Protein 9KBB (pdb70)

Structure (mmCIF, N/CA/C/O backbone):
data_9KBB
#
_entry.id   9KBB
#
_cell.length_a   75.279
_cell.length_b   61.652
_cell.length_c   60.634
_cell.angle_alpha   90.00
_cell.angle_beta   92.21
_cell.angle_gamma   90.00
#
_symmetry.space_group_name_H-M   'C 1 2 1'
#
loop_
_entity.id
_entity.type
_entity.pdbx_description
1 polymer '3-hydroxyisobutyrate dehydrogenase'
2 non-polymer 'NADP NICOTINAMIDE-ADENINE-DINUCLEOTIDE PHOSPHATE'
3 water water
#
loop_
_atom_site.group_PDB
_atom_site.id
_atom_site.type_symbol
_atom_site.label_atom_id
_atom_site.label_alt_id
_atom_site.label_comp_id
_atom_site.label_asym_id
_atom_site.label_entity_id
_atom_site.label_seq_id
_atom_site.pdbx_PDB_ins_code
_atom_site.Cartn_x
_atom_site.Cartn_y
_atom_site.Cartn_z
_atom_site.occupancy
_atom_site.B_iso_or_equiv
_atom_site.auth_seq_id
_atom_site.auth_comp_id
_atom_site.auth_asym_id
_atom_site.auth_atom_id
_atom_site.pdbx_PDB_model_num
ATOM 1 N N . ARG A 1 1 ? 28.862 -8.993 24.435 1.00 33.23 7 ARG A N 1
ATOM 2 C CA . ARG A 1 1 ? 29.378 -7.643 24.638 1.00 34.46 7 ARG A CA 1
ATOM 3 C C . ARG A 1 1 ? 28.611 -6.891 25.721 1.00 33.29 7 ARG A C 1
ATOM 4 O O . ARG A 1 1 ? 27.382 -6.977 25.794 1.00 32.47 7 ARG A O 1
ATOM 12 N N . PRO A 1 2 ? 29.340 -6.184 26.586 1.00 33.12 8 PRO A N 1
ATOM 13 C CA . PRO A 1 2 ? 28.683 -5.232 27.487 1.00 25.85 8 PRO A CA 1
ATOM 14 C C . PRO A 1 2 ? 28.206 -4.021 26.702 1.00 21.93 8 PRO A C 1
ATOM 15 O O . PRO A 1 2 ? 28.896 -3.523 25.809 1.00 21.06 8 PRO A O 1
ATOM 19 N N . VAL A 1 3 ? 27.006 -3.557 27.031 1.00 19.79 9 VAL A N 1
ATOM 20 C CA . VAL A 1 3 ? 26.336 -2.545 26.228 1.00 17.45 9 VAL A CA 1
ATOM 21 C C . VAL A 1 3 ? 25.911 -1.398 27.132 1.00 19.56 9 VAL A C 1
ATOM 22 O O . VAL A 1 3 ? 25.704 -1.570 28.338 1.00 19.02 9 VAL A O 1
ATOM 26 N N . THR A 1 4 ? 25.809 -0.213 26.534 1.00 16.00 10 THR A N 1
ATOM 27 C CA . THR A 1 4 ? 25.438 1.018 27.211 1.00 17.55 10 THR A CA 1
ATOM 28 C C . THR A 1 4 ? 24.360 1.725 26.408 1.00 17.89 10 THR A C 1
ATOM 29 O O . THR A 1 4 ? 24.440 1.790 25.178 1.00 14.51 10 THR A O 1
ATOM 33 N N . VAL A 1 5 ? 23.353 2.252 27.099 1.00 14.87 11 VAL A N 1
ATOM 34 C CA . VAL A 1 5 ? 22.289 3.028 26.474 1.00 13.27 11 VAL A CA 1
ATOM 35 C C . VAL A 1 5 ? 22.306 4.424 27.078 1.00 20.23 11 VAL A C 1
ATOM 36 O O . VAL A 1 5 ? 22.248 4.577 28.306 1.00 15.21 11 VAL A O 1
ATOM 40 N N . LEU A 1 6 ? 22.392 5.437 26.219 1.00 16.65 12 LEU A N 1
ATOM 41 C CA . LEU A 1 6 ? 22.335 6.835 26.631 1.00 15.51 12 LEU A CA 1
ATOM 42 C C . LEU A 1 6 ? 20.976 7.394 26.217 1.00 19.95 12 LEU A C 1
ATOM 43 O O . LEU A 1 6 ? 20.714 7.589 25.025 1.00 15.86 12 LEU A O 1
ATOM 48 N N . GLY A 1 7 ? 20.114 7.642 27.199 1.00 18.24 13 GLY A N 1
ATOM 49 C CA . GLY A 1 7 ? 18.784 8.146 26.923 1.00 17.63 13 GLY A CA 1
ATOM 50 C C . GLY A 1 7 ? 17.704 7.166 27.321 1.00 22.59 13 GLY A C 1
ATOM 51 O O . GLY A 1 7 ? 17.627 6.062 26.771 1.00 18.90 13 GLY A O 1
ATOM 52 N N . LEU A 1 8 ? 16.857 7.556 28.274 1.00 17.16 14 LEU A N 1
ATOM 53 C CA . LEU A 1 8 ? 15.798 6.693 28.783 1.00 21.90 14 LEU A CA 1
ATOM 54 C C . LEU A 1 8 ? 14.429 7.343 28.642 1.00 25.97 14 LEU A C 1
ATOM 55 O O . LEU A 1 8 ? 13.602 7.304 29.554 1.00 24.76 14 LEU A O 1
ATOM 60 N N . GLY A 1 9 ? 14.173 7.944 27.486 1.00 23.51 15 GLY A N 1
ATOM 61 C CA . GLY A 1 9 ? 12.819 8.291 27.122 1.00 21.17 15 GLY A CA 1
ATOM 62 C C . GLY A 1 9 ? 12.035 7.046 26.767 1.00 19.91 15 GLY A C 1
ATOM 63 O O . GLY A 1 9 ? 12.454 5.935 27.105 1.00 22.52 15 GLY A O 1
ATOM 64 N N . ALA A 1 10 ? 10.901 7.208 26.083 1.00 18.36 16 ALA A N 1
ATOM 65 C CA . ALA A 1 10 ? 10.081 6.053 25.726 1.00 22.18 16 ALA A CA 1
ATOM 66 C C . ALA A 1 10 ? 10.879 5.039 24.913 1.00 19.38 16 ALA A C 1
ATOM 67 O O . ALA A 1 10 ? 10.900 3.844 25.236 1.00 18.58 16 ALA A O 1
ATOM 69 N N . MET A 1 11 ? 11.557 5.504 23.861 1.00 17.89 17 MET A N 1
ATOM 70 C CA . MET A 1 11 ? 12.292 4.594 22.986 1.00 17.15 17 MET A CA 1
ATOM 71 C C . MET A 1 11 ? 13.530 4.042 23.685 1.00 12.86 17 MET A C 1
ATOM 72 O O . MET A 1 11 ? 13.825 2.846 23.591 1.00 15.32 17 MET A O 1
ATOM 77 N N . GLY A 1 12 ? 14.267 4.903 24.387 1.00 14.94 18 GLY A N 1
ATOM 78 C CA . GLY A 1 12 ? 15.478 4.452 25.060 1.00 15.23 18 GLY A CA 1
ATOM 79 C C . GLY A 1 12 ? 15.213 3.374 26.090 1.00 19.25 18 GLY A C 1
ATOM 80 O O . GLY A 1 12 ? 15.987 2.420 26.223 1.00 15.50 18 GLY A O 1
ATOM 81 N N . ARG A 1 13 ? 14.119 3.518 26.848 1.00 19.47 19 ARG A N 1
ATOM 82 C CA . ARG A 1 13 ? 13.756 2.503 27.832 1.00 17.70 19 ARG A CA 1
ATOM 83 C C . ARG A 1 13 ? 13.401 1.181 27.160 1.00 15.76 19 ARG A C 1
ATOM 84 O O . ARG A 1 13 ? 13.777 0.106 27.645 1.00 13.69 19 ARG A O 1
ATOM 92 N N . ALA A 1 14 ? 12.659 1.238 26.051 1.00 14.65 20 ALA A N 1
ATOM 93 C CA . ALA A 1 14 ? 12.360 0.013 25.319 1.00 16.68 20 ALA A CA 1
ATOM 94 C C . ALA A 1 14 ? 13.640 -0.642 24.814 1.00 12.49 20 ALA A C 1
ATOM 95 O O . ALA A 1 14 ? 13.798 -1.864 24.900 1.00 11.39 20 ALA A O 1
ATOM 97 N N . LEU A 1 15 ? 14.572 0.163 24.300 1.00 15.38 21 LEU A N 1
ATOM 98 C CA . LEU A 1 15 ? 15.843 -0.369 23.817 1.00 13.29 21 LEU A CA 1
ATOM 99 C C . LEU A 1 15 ? 16.602 -1.061 24.943 1.00 15.60 21 LEU A C 1
ATOM 100 O O . LEU A 1 15 ? 17.035 -2.212 24.804 1.00 12.84 21 LEU A O 1
ATOM 105 N N . ALA A 1 16 ? 16.750 -0.378 26.082 1.00 18.34 22 ALA A N 1
ATOM 106 C CA . ALA A 1 16 ? 17.466 -0.969 27.206 1.00 14.16 22 ALA A CA 1
ATOM 107 C C . ALA A 1 16 ? 16.747 -2.214 27.719 1.00 16.58 22 ALA A C 1
ATOM 108 O O . ALA A 1 16 ? 17.385 -3.231 28.015 1.00 19.81 22 ALA A O 1
ATOM 110 N N . GLY A 1 17 ? 15.414 -2.158 27.796 1.00 16.06 23 GLY A N 1
ATOM 111 C CA . GLY A 1 17 ? 14.658 -3.311 28.266 1.00 16.58 23 GLY A CA 1
ATOM 112 C C . GLY A 1 17 ? 14.843 -4.525 27.389 1.00 21.59 23 GLY A C 1
ATOM 113 O O . GLY A 1 17 ? 14.903 -5.661 27.881 1.00 22.04 23 GLY A O 1
ATOM 114 N N . ALA A 1 18 ? 14.931 -4.323 26.068 1.00 15.44 24 ALA A N 1
ATOM 115 C CA . ALA A 1 18 ? 15.174 -5.438 25.165 1.00 17.03 24 ALA A CA 1
ATOM 116 C C . ALA A 1 18 ? 16.561 -6.033 25.389 1.00 18.71 24 ALA A C 1
ATOM 117 O O . ALA A 1 18 ? 16.737 -7.257 25.351 1.00 20.09 24 ALA A O 1
ATOM 119 N N . LEU A 1 19 ? 17.556 -5.177 25.631 1.00 15.51 25 LEU A N 1
ATOM 120 C CA . LEU A 1 19 ? 18.907 -5.660 25.901 1.00 17.62 25 LEU A CA 1
ATOM 121 C C . LEU A 1 19 ? 18.947 -6.462 27.194 1.00 25.67 25 LEU A C 1
ATOM 122 O O . LEU A 1 19 ? 19.546 -7.544 27.251 1.00 22.91 25 LEU A O 1
ATOM 127 N N . VAL A 1 20 ? 18.313 -5.937 28.244 1.00 22.21 26 VAL A N 1
ATOM 128 C CA . VAL A 1 20 ? 18.276 -6.635 29.526 1.00 25.79 26 VAL A CA 1
ATOM 129 C C . VAL A 1 20 ? 17.619 -8.001 29.367 1.00 27.39 26 VAL A C 1
ATOM 130 O O . VAL A 1 20 ? 18.173 -9.027 29.783 1.00 32.61 26 VAL A O 1
ATOM 134 N N . ALA A 1 21 ? 16.434 -8.034 28.749 1.00 25.29 27 ALA A N 1
ATOM 135 C CA . ALA A 1 21 ? 15.693 -9.281 28.611 1.00 32.14 27 ALA A CA 1
ATOM 136 C C . ALA A 1 21 ? 16.434 -10.305 27.759 1.00 35.18 27 ALA A C 1
ATOM 137 O O . ALA A 1 21 ? 16.182 -11.505 27.898 1.00 41.18 27 ALA A O 1
ATOM 139 N N . ALA A 1 22 ? 17.350 -9.869 26.894 1.00 29.46 28 ALA A N 1
ATOM 140 C CA . ALA A 1 22 ? 18.157 -10.800 26.119 1.00 29.55 28 ALA A CA 1
ATOM 141 C C . ALA A 1 22 ? 19.383 -11.294 26.875 1.00 30.10 28 ALA A C 1
ATOM 142 O O . ALA A 1 22 ? 20.072 -12.197 26.389 1.00 34.83 28 ALA A O 1
ATOM 144 N N . GLY A 1 23 ? 19.677 -10.730 28.045 1.00 31.73 29 GLY A N 1
ATOM 145 C CA . GLY A 1 23 ? 20.815 -11.150 28.833 1.00 31.21 29 GLY A CA 1
ATOM 146 C C . GLY A 1 23 ? 22.060 -10.307 28.670 1.00 32.68 29 GLY A C 1
ATOM 147 O O . GLY A 1 23 ? 23.077 -10.611 29.307 1.00 33.11 29 GLY A O 1
ATOM 148 N N . HIS A 1 24 ? 22.020 -9.267 27.846 1.00 25.53 30 HIS A N 1
ATOM 149 C CA . HIS A 1 24 ? 23.193 -8.418 27.675 1.00 28.18 30 HIS A CA 1
ATOM 150 C C . HIS A 1 24 ? 23.485 -7.663 28.968 1.00 27.26 30 HIS A C 1
ATOM 151 O O . HIS A 1 24 ? 22.568 -7.073 29.553 1.00 27.58 30 HIS A O 1
ATOM 158 N N . PRO A 1 25 ? 24.738 -7.667 29.452 1.00 27.69 31 PRO A N 1
ATOM 159 C CA . PRO A 1 25 ? 25.097 -6.764 30.553 1.00 21.45 31 PRO A CA 1
ATOM 160 C C . PRO A 1 25 ? 24.913 -5.325 30.111 1.00 25.83 31 PRO A C 1
ATOM 161 O O . PRO A 1 25 ? 25.658 -4.824 29.266 1.00 23.04 31 PRO A O 1
ATOM 165 N N . THR A 1 26 ? 23.905 -4.659 30.664 1.00 23.35 32 THR A N 1
ATOM 166 C CA . THR A 1 26 ? 23.474 -3.352 30.191 1.00 24.87 32 THR A CA 1
ATOM 167 C C . THR A 1 26 ? 23.679 -2.295 31.265 1.00 23.71 32 THR A C 1
ATOM 168 O O . THR A 1 26 ? 23.232 -2.465 32.404 1.00 23.33 32 THR A O 1
ATOM 172 N N . THR A 1 27 ? 24.338 -1.201 30.889 1.00 20.50 33 THR A N 1
ATOM 173 C CA . THR A 1 27 ? 24.489 -0.025 31.733 1.00 22.09 33 THR A CA 1
ATOM 174 C C . THR A 1 27 ? 23.750 1.135 31.078 1.00 26.05 33 THR A C 1
ATOM 175 O O . THR A 1 27 ? 23.899 1.367 29.874 1.00 17.77 33 THR A O 1
ATOM 179 N N . VAL A 1 28 ? 22.965 1.869 31.861 1.00 21.36 34 VAL A N 1
ATOM 180 C CA . VAL A 1 28 ? 22.118 2.918 31.310 1.00 18.69 34 VAL A CA 1
ATOM 181 C C . VAL A 1 28 ? 22.414 4.245 31.993 1.00 20.46 34 VAL A C 1
ATOM 182 O O . VAL A 1 28 ? 22.878 4.295 33.138 1.00 21.78 34 VAL A O 1
ATOM 186 N N . TRP A 1 29 ? 22.120 5.330 31.278 1.00 18.05 35 TRP A N 1
ATOM 187 C CA . TRP A 1 29 ? 22.227 6.669 31.828 1.00 18.54 35 TRP A CA 1
ATOM 188 C C . TRP A 1 29 ? 21.116 7.535 31.257 1.00 22.70 35 TRP A C 1
ATOM 189 O O . TRP A 1 29 ? 20.658 7.332 30.128 1.00 20.36 35 TRP A O 1
ATOM 200 N N . ASN A 1 30 ? 20.696 8.510 32.055 1.00 25.30 36 ASN A N 1
ATOM 201 C CA . ASN A 1 30 ? 19.698 9.474 31.637 1.00 22.34 36 ASN A CA 1
ATOM 202 C C . ASN A 1 30 ? 19.925 10.753 32.427 1.00 30.32 36 ASN A C 1
ATOM 203 O O . ASN A 1 30 ? 20.385 10.715 33.573 1.00 27.72 36 ASN A O 1
ATOM 208 N N . ARG A 1 31 ? 19.624 11.887 31.790 1.00 26.93 37 ARG A N 1
ATOM 209 C CA . ARG A 1 31 ? 19.783 13.182 32.445 1.00 33.09 37 ARG A CA 1
ATOM 210 C C . ARG A 1 31 ? 18.934 13.268 33.709 1.00 33.57 37 ARG A C 1
ATOM 211 O O . ARG A 1 31 ? 19.449 13.518 34.806 1.00 33.50 37 ARG A O 1
ATOM 219 N N . THR A 1 32 ? 17.636 13.052 33.573 1.00 25.98 38 THR A N 1
ATOM 220 C CA . THR A 1 32 ? 16.725 13.154 34.707 1.00 29.74 38 THR A CA 1
ATOM 221 C C . THR A 1 32 ? 16.679 11.837 35.471 1.00 33.49 38 THR A C 1
ATOM 222 O O . THR A 1 32 ? 16.488 10.780 34.859 1.00 28.68 38 THR A O 1
ATOM 226 N N . PRO A 1 33 ? 16.829 11.853 36.794 1.00 28.54 39 PRO A N 1
ATOM 227 C CA . PRO A 1 33 ? 16.813 10.597 37.549 1.00 31.48 39 PRO A CA 1
ATOM 228 C C . PRO A 1 33 ? 15.405 10.036 37.684 1.00 29.66 39 PRO A C 1
ATOM 229 O O . PRO A 1 33 ? 14.403 10.742 37.535 1.00 29.15 39 PRO A O 1
ATOM 233 N N . GLY A 1 34 ? 15.351 8.738 37.977 1.00 26.93 40 GLY A N 1
ATOM 234 C CA . GLY A 1 34 ? 14.102 8.047 38.208 1.00 29.01 40 GLY A CA 1
ATOM 235 C C . GLY A 1 34 ? 13.504 7.345 37.007 1.00 31.76 40 GLY A C 1
ATOM 236 O O . GLY A 1 34 ? 12.333 6.950 37.064 1.00 33.11 40 GLY A O 1
ATOM 237 N N . ARG A 1 35 ? 14.265 7.167 35.933 1.00 30.31 41 ARG A N 1
ATOM 238 C CA . ARG A 1 35 ? 13.782 6.550 34.707 1.00 31.61 41 ARG A CA 1
ATOM 239 C C . ARG A 1 35 ? 14.266 5.118 34.547 1.00 32.15 41 ARG A C 1
ATOM 240 O O . ARG A 1 35 ? 13.874 4.445 33.590 1.00 32.02 41 ARG A O 1
ATOM 248 N N . ALA A 1 36 ? 15.077 4.625 35.484 1.00 23.48 42 ALA A N 1
ATOM 249 C CA . ALA A 1 36 ? 15.681 3.306 35.374 1.00 27.26 42 ALA A CA 1
ATOM 250 C C . ALA A 1 36 ? 15.232 2.360 36.482 1.00 30.07 42 ALA A C 1
ATOM 251 O O . ALA A 1 36 ? 15.888 1.341 36.722 1.00 30.31 42 ALA A O 1
ATOM 253 N N . ALA A 1 37 ? 14.118 2.670 37.153 1.00 26.63 43 ALA A N 1
ATOM 254 C CA . ALA A 1 37 ? 13.661 1.844 38.269 1.00 30.12 43 ALA A CA 1
ATOM 255 C C . ALA A 1 37 ? 13.410 0.404 37.829 1.00 24.50 43 ALA A C 1
ATOM 256 O O . ALA A 1 37 ? 13.973 -0.540 38.397 1.00 27.37 43 ALA A O 1
ATOM 258 N N . ALA A 1 38 ? 12.565 0.216 36.812 1.00 30.26 44 ALA A N 1
ATOM 259 C CA . ALA A 1 38 ? 12.277 -1.136 36.344 1.00 26.20 44 ALA A CA 1
ATOM 260 C C . ALA A 1 38 ? 13.493 -1.754 35.667 1.00 24.13 44 ALA A C 1
ATOM 261 O O . ALA A 1 38 ? 13.737 -2.961 35.792 1.00 25.52 44 ALA A O 1
ATOM 263 N N . LEU A 1 39 ? 14.270 -0.940 34.949 1.00 26.49 45 LEU A N 1
ATOM 264 C CA . LEU A 1 39 ? 15.457 -1.448 34.272 1.00 25.54 45 LEU A CA 1
ATOM 265 C C . LEU A 1 39 ? 16.458 -1.999 35.280 1.00 28.67 45 LEU A C 1
ATOM 266 O O . LEU A 1 39 ? 16.940 -3.129 35.141 1.00 27.76 45 LEU A O 1
ATOM 271 N N . THR A 1 40 ? 16.771 -1.213 36.313 1.00 27.57 46 THR A N 1
ATOM 272 C CA . THR A 1 40 ? 17.664 -1.693 37.364 1.00 29.11 46 THR A CA 1
ATOM 273 C C . THR A 1 40 ? 17.081 -2.910 38.067 1.00 29.13 46 THR A C 1
ATOM 274 O O . THR A 1 40 ? 17.815 -3.843 38.421 1.00 32.80 46 THR A O 1
ATOM 278 N N . ALA A 1 41 ? 15.764 -2.914 38.288 1.00 29.64 47 ALA A N 1
ATOM 279 C CA . ALA A 1 41 ? 15.138 -4.055 38.941 1.00 29.29 47 ALA A CA 1
ATOM 280 C C . ALA A 1 41 ? 15.306 -5.326 38.117 1.00 32.52 47 ALA A C 1
ATOM 281 O O . ALA A 1 41 ? 15.417 -6.421 38.681 1.00 32.14 47 ALA A O 1
ATOM 283 N N . ALA A 1 42 ? 15.366 -5.200 36.791 1.00 32.54 48 ALA A N 1
ATOM 284 C CA . ALA A 1 42 ? 15.464 -6.347 35.897 1.00 29.89 48 ALA A CA 1
ATOM 285 C C . ALA A 1 42 ? 16.900 -6.766 35.612 1.00 29.92 48 ALA A C 1
ATOM 286 O O . ALA A 1 42 ? 17.110 -7.718 34.849 1.00 32.05 48 ALA A O 1
ATOM 288 N N . GLY A 1 43 ? 17.888 -6.090 36.192 1.00 28.51 49 GLY A N 1
ATOM 289 C CA . GLY A 1 43 ? 19.281 -6.459 35.996 1.00 31.66 49 GLY A CA 1
ATOM 290 C C . GLY A 1 43 ? 20.163 -5.375 35.412 1.00 32.79 49 GLY A C 1
ATOM 291 O O . GLY A 1 43 ? 21.374 -5.603 35.270 1.00 37.51 49 GLY A O 1
ATOM 292 N N . ALA A 1 44 ? 19.632 -4.206 35.063 1.00 32.12 50 ALA A N 1
ATOM 293 C CA . ALA A 1 44 ? 20.465 -3.156 34.502 1.00 27.40 50 ALA A CA 1
ATOM 294 C C . ALA A 1 44 ? 21.198 -2.400 35.603 1.00 28.31 50 ALA A C 1
ATOM 295 O O . ALA A 1 44 ? 20.866 -2.492 36.788 1.00 29.53 50 ALA A O 1
ATOM 297 N N . THR A 1 45 ? 22.212 -1.644 35.188 1.00 24.02 51 THR A N 1
ATOM 298 C CA . THR A 1 45 ? 23.003 -0.805 36.075 1.00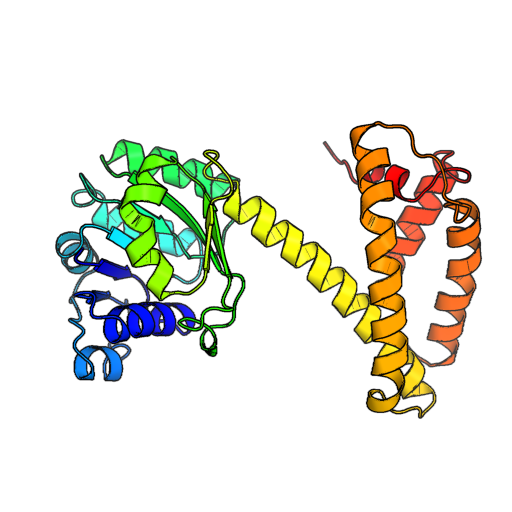 26.05 51 THR A CA 1
ATOM 299 C C . THR A 1 45 ? 22.895 0.634 35.599 1.00 23.43 51 THR A C 1
ATOM 300 O O . THR A 1 45 ? 23.187 0.926 34.437 1.00 23.53 51 THR A O 1
ATOM 304 N N . GLU A 1 46 ? 22.491 1.534 36.489 1.00 21.19 52 GLU A N 1
ATOM 305 C CA . GLU A 1 46 ? 22.323 2.939 36.135 1.00 26.27 52 GLU A CA 1
ATOM 306 C C . GLU A 1 46 ? 23.563 3.717 36.564 1.00 29.26 52 GLU A C 1
ATOM 307 O O . GLU A 1 46 ? 23.841 3.846 37.763 1.00 28.74 52 GLU A O 1
ATOM 313 N N . ALA A 1 47 ? 24.301 4.238 35.584 1.00 27.53 53 ALA A N 1
ATOM 314 C CA . ALA A 1 47 ? 25.445 5.089 35.867 1.00 26.98 53 ALA A CA 1
ATOM 315 C C . ALA A 1 47 ? 24.980 6.497 36.220 1.00 27.46 53 ALA A C 1
ATOM 316 O O . ALA A 1 47 ? 23.925 6.958 35.773 1.00 25.63 53 ALA A O 1
ATOM 318 N N . GLY A 1 48 ? 25.784 7.181 37.037 1.00 28.93 54 GLY A N 1
ATOM 319 C CA . GLY A 1 48 ? 25.475 8.553 37.394 1.00 24.02 54 GLY A CA 1
ATOM 320 C C . GLY A 1 48 ? 25.850 9.572 36.344 1.00 26.81 54 GLY A C 1
ATOM 321 O O . GLY A 1 48 ? 25.326 10.691 36.370 1.00 34.71 54 GLY A O 1
ATOM 322 N N . THR A 1 49 ? 26.750 9.219 35.426 1.00 27.28 55 THR A N 1
ATOM 323 C CA . THR A 1 49 ? 27.205 10.141 34.396 1.00 30.45 55 THR A CA 1
ATOM 324 C C . THR A 1 49 ? 27.235 9.429 33.051 1.00 26.62 55 THR A C 1
ATOM 325 O O . THR A 1 49 ? 27.369 8.204 32.983 1.00 22.73 55 THR A O 1
ATOM 329 N N . ALA A 1 50 ? 27.105 10.214 31.979 1.00 22.33 56 ALA A N 1
ATOM 330 C CA . ALA A 1 50 ? 27.228 9.646 30.640 1.00 23.25 56 ALA A CA 1
ATOM 331 C C . ALA A 1 50 ? 28.605 9.022 30.435 1.00 24.31 56 ALA A C 1
ATOM 332 O O . ALA A 1 50 ? 28.719 7.928 29.866 1.00 20.74 56 ALA A O 1
ATOM 334 N N . ALA A 1 51 ? 29.661 9.689 30.915 1.00 23.75 57 ALA A N 1
ATOM 335 C CA . ALA A 1 51 ? 31.016 9.176 30.722 1.00 24.19 57 ALA A CA 1
ATOM 336 C C . ALA A 1 51 ? 31.199 7.840 31.432 1.00 26.46 57 ALA A C 1
ATOM 337 O O . ALA A 1 51 ? 31.795 6.905 30.881 1.00 22.17 57 ALA A O 1
ATOM 339 N N . GLU A 1 52 ? 30.695 7.740 32.664 1.00 25.14 58 GLU A N 1
ATOM 340 C CA . GLU A 1 52 ? 30.674 6.468 33.382 1.00 30.25 58 GLU A CA 1
ATOM 341 C C . GLU A 1 52 ? 30.009 5.384 32.540 1.00 23.74 58 GLU A C 1
ATOM 342 O O . GLU A 1 52 ? 30.582 4.309 32.319 1.00 22.61 58 GLU A O 1
ATOM 348 N N . ALA A 1 53 ? 28.789 5.658 32.067 1.00 25.52 59 ALA A N 1
ATOM 349 C CA . ALA A 1 53 ? 28.056 4.702 31.242 1.00 27.29 59 ALA A CA 1
ATOM 350 C C . ALA A 1 53 ? 28.863 4.302 30.017 1.00 21.09 59 ALA A C 1
ATOM 351 O O . ALA A 1 53 ? 28.966 3.115 29.687 1.00 22.50 59 ALA A O 1
ATOM 353 N N . VAL A 1 54 ? 29.446 5.287 29.331 1.00 19.00 60 VAL A N 1
ATOM 354 C CA . VAL A 1 54 ? 30.218 4.995 28.126 1.00 17.90 60 VAL A CA 1
ATOM 355 C C . VAL A 1 54 ? 31.410 4.108 28.460 1.00 24.18 60 VAL A C 1
ATOM 356 O O . VAL A 1 54 ? 31.731 3.172 27.714 1.00 19.01 60 VAL A O 1
ATOM 360 N N . ALA A 1 55 ? 32.072 4.372 29.592 1.00 18.94 61 ALA A N 1
ATOM 361 C CA . ALA A 1 55 ? 33.233 3.578 29.978 1.00 21.74 61 ALA A CA 1
ATOM 362 C C . ALA A 1 55 ? 32.871 2.128 30.282 1.00 21.92 61 ALA A C 1
ATOM 363 O O . ALA A 1 55 ? 33.755 1.264 30.257 1.00 16.99 61 ALA A O 1
ATOM 365 N N . ALA A 1 56 ? 31.600 1.837 30.561 1.00 15.74 62 ALA A N 1
ATOM 366 C CA . ALA A 1 56 ? 31.170 0.488 30.905 1.00 21.05 62 ALA A CA 1
ATOM 367 C C . ALA A 1 56 ? 30.630 -0.288 29.709 1.00 28.89 62 ALA A C 1
ATOM 368 O O . ALA A 1 56 ? 30.038 -1.357 29.895 1.00 22.50 62 ALA A O 1
ATOM 370 N N . GLY A 1 57 ? 30.821 0.216 28.491 1.00 24.91 63 GLY A N 1
ATOM 371 C CA . GLY A 1 57 ? 30.298 -0.465 27.322 1.00 24.01 63 GLY A CA 1
ATOM 372 C C . GLY A 1 57 ? 31.223 -0.452 26.125 1.00 25.73 63 GLY A C 1
ATOM 373 O O . GLY A 1 57 ? 31.842 0.571 25.813 1.00 29.66 63 GLY A O 1
ATOM 374 N N . ASP A 1 58 ? 31.324 -1.596 25.450 1.00 24.72 64 ASP A N 1
ATOM 375 C CA . ASP A 1 58 ? 32.061 -1.662 24.199 1.00 20.66 64 ASP A CA 1
ATOM 376 C C . ASP A 1 58 ? 31.210 -1.166 23.039 1.00 15.05 64 ASP A C 1
ATOM 377 O O . ASP A 1 58 ? 31.743 -0.752 22.003 1.00 17.54 64 ASP A O 1
ATOM 382 N N . LEU A 1 59 ? 29.891 -1.201 23.204 1.00 14.89 65 LEU A N 1
ATOM 383 C CA . LEU A 1 59 ? 28.934 -0.740 22.210 1.00 16.36 65 LEU A CA 1
ATOM 384 C C . LEU A 1 59 ? 28.013 0.264 22.891 1.00 15.25 65 LEU A C 1
ATOM 385 O O . LEU A 1 59 ? 27.354 -0.074 23.881 1.00 13.06 65 LEU A O 1
ATOM 390 N N . VAL A 1 60 ? 27.975 1.492 22.372 1.00 12.75 66 VAL A N 1
ATOM 391 C CA . VAL A 1 60 ? 27.247 2.586 23.005 1.00 12.41 66 VAL A CA 1
ATOM 392 C C . VAL A 1 60 ? 26.048 2.940 22.138 1.00 12.28 66 VAL A C 1
ATOM 393 O O . VAL A 1 60 ? 26.196 3.518 21.055 1.00 13.94 66 VAL A O 1
ATOM 397 N N . VAL A 1 61 ? 24.860 2.618 22.628 1.00 11.25 67 VAL A N 1
ATOM 398 C CA . VAL A 1 61 ? 23.618 2.917 21.929 1.00 15.39 67 VAL A CA 1
ATOM 399 C C . VAL A 1 61 ? 23.073 4.239 22.452 1.00 17.15 67 VAL A C 1
ATOM 400 O O . VAL A 1 61 ? 22.925 4.426 23.667 1.00 17.94 67 VAL A O 1
ATOM 404 N N . VAL A 1 62 ? 22.778 5.157 21.537 1.00 12.26 68 VAL A N 1
ATOM 405 C CA . VAL A 1 62 ? 22.310 6.491 21.885 1.00 14.76 68 VAL A CA 1
ATOM 406 C C . VAL A 1 62 ? 20.898 6.660 21.349 1.00 14.07 68 VAL A C 1
ATOM 407 O O . VAL A 1 62 ? 20.628 6.341 20.186 1.00 15.09 68 VAL A O 1
ATOM 411 N N . CYS A 1 63 ? 19.997 7.158 22.201 1.00 12.06 69 CYS A N 1
ATOM 412 C CA . CYS A 1 63 ? 18.619 7.433 21.798 1.00 15.69 69 CYS A CA 1
ATOM 413 C C . CYS A 1 63 ? 18.133 8.632 22.608 1.00 19.43 69 CYS A C 1
ATOM 414 O O . CYS A 1 63 ? 17.442 8.486 23.617 1.00 16.34 69 CYS A O 1
ATOM 417 N N . LEU A 1 64 ? 18.508 9.824 22.159 1.00 16.96 70 LEU A N 1
ATOM 418 C CA . LEU A 1 64 ? 18.110 11.051 22.822 1.00 20.87 70 LEU A CA 1
ATOM 419 C C . LEU A 1 64 ? 17.028 11.757 22.006 1.00 22.82 70 LEU A C 1
ATOM 420 O O . LEU A 1 64 ? 16.482 11.206 21.044 1.00 22.72 70 LEU A O 1
ATOM 425 N N . LEU A 1 65 ? 16.709 12.994 22.397 1.00 28.10 71 LEU A N 1
ATOM 426 C CA . LEU A 1 65 ? 15.577 13.693 21.800 1.00 27.14 71 LEU A CA 1
ATOM 427 C C . LEU A 1 65 ? 15.851 14.063 20.349 1.00 22.03 71 LEU A C 1
ATOM 428 O O . LEU A 1 65 ? 14.986 13.881 19.483 1.00 27.49 71 LEU A O 1
ATOM 433 N N . ASP A 1 66 ? 17.050 14.552 20.057 1.00 22.38 72 ASP A N 1
ATOM 434 C CA . ASP A 1 66 ? 17.368 15.023 18.717 1.00 26.52 72 ASP A CA 1
ATOM 435 C C . ASP A 1 66 ? 18.879 15.053 18.550 1.00 25.24 72 ASP A C 1
ATOM 436 O O . ASP A 1 66 ? 19.636 14.778 19.486 1.00 23.69 72 ASP A O 1
ATOM 441 N N . ASP A 1 67 ? 19.312 15.399 17.335 1.00 24.92 73 ASP A N 1
ATOM 442 C CA . ASP A 1 67 ? 20.735 15.367 17.020 1.00 21.03 73 ASP A CA 1
ATOM 443 C C . ASP A 1 67 ? 21.516 16.425 17.792 1.00 30.32 73 ASP A C 1
ATOM 444 O O . ASP A 1 67 ? 22.706 16.234 18.067 1.00 23.48 73 ASP A O 1
ATOM 449 N N . GLU A 1 68 ? 20.876 17.541 18.147 1.00 27.60 74 GLU A N 1
ATOM 450 C CA . GLU A 1 68 ? 21.572 18.587 18.893 1.00 25.85 74 GLU A CA 1
ATOM 451 C C . GLU A 1 68 ? 21.875 18.143 20.320 1.00 24.05 74 GLU A C 1
ATOM 452 O O . GLU A 1 68 ? 22.964 18.405 20.843 1.00 24.60 74 GLU A O 1
ATOM 458 N N . VAL A 1 69 ? 20.909 17.492 20.973 1.00 21.86 75 VAL A N 1
ATOM 459 C CA . VAL A 1 69 ? 21.167 16.908 22.288 1.00 26.30 75 VAL A CA 1
ATOM 460 C C . VAL A 1 69 ? 22.228 15.825 22.174 1.00 26.21 75 VAL A C 1
ATOM 461 O O . VAL A 1 69 ? 23.144 15.738 23.002 1.00 23.73 75 VAL A O 1
ATOM 465 N N . THR A 1 70 ? 22.120 14.987 21.139 1.00 26.59 76 THR A N 1
ATOM 466 C CA . THR A 1 70 ? 23.077 13.906 20.933 1.00 22.41 76 THR A CA 1
ATOM 467 C C . THR A 1 70 ? 24.501 14.434 20.862 1.00 24.39 76 THR A C 1
ATOM 468 O O . THR A 1 70 ? 25.402 13.918 21.531 1.00 21.26 76 THR A O 1
ATOM 472 N N . ARG A 1 71 ? 24.720 15.468 20.045 1.00 20.43 77 ARG A N 1
ATOM 473 C CA . ARG A 1 71 ? 26.068 15.998 19.870 1.00 21.42 77 ARG A CA 1
ATOM 474 C C . ARG A 1 71 ? 26.592 16.641 21.148 1.00 25.62 77 ARG A C 1
ATOM 475 O O . ARG A 1 71 ? 27.808 16.674 21.370 1.00 26.88 77 ARG A O 1
ATOM 483 N N . GLN A 1 72 ? 25.700 17.171 21.987 1.00 25.83 78 GLN A N 1
ATOM 484 C CA . GLN A 1 72 ? 26.134 17.775 23.244 1.00 28.52 78 GLN A CA 1
ATOM 485 C C . GLN A 1 72 ? 26.603 16.708 24.226 1.00 26.46 78 GLN A C 1
ATOM 486 O O . GLN A 1 72 ? 27.701 16.803 24.788 1.00 30.98 78 GLN A O 1
ATOM 492 N N . VAL A 1 73 ? 25.772 15.685 24.447 1.00 28.49 79 VAL A N 1
ATOM 493 C CA . VAL A 1 73 ? 26.128 14.604 25.366 1.00 25.04 79 VAL A CA 1
ATOM 494 C C . VAL A 1 73 ? 27.423 13.937 24.924 1.00 20.47 79 VAL A C 1
ATOM 495 O O . VAL A 1 73 ? 28.309 13.662 25.742 1.00 24.83 79 VAL A O 1
ATOM 499 N N . LEU A 1 74 ? 27.552 13.671 23.622 1.00 22.85 80 LEU A N 1
ATOM 500 C CA . LEU A 1 74 ? 28.735 12.972 23.127 1.00 24.77 80 LEU A CA 1
ATOM 501 C C . LEU A 1 74 ? 29.999 13.807 23.294 1.00 25.16 80 LEU A C 1
ATOM 502 O O . LEU A 1 74 ? 31.066 13.270 23.623 1.00 23.02 80 LEU A O 1
ATOM 507 N N . ALA A 1 75 ? 29.908 15.117 23.040 1.00 19.96 81 ALA A N 1
ATOM 508 C CA . ALA A 1 75 ? 31.073 15.982 23.202 1.00 21.94 81 ALA A CA 1
ATOM 509 C C . ALA A 1 75 ? 31.643 15.869 24.607 1.00 22.25 81 ALA A C 1
ATOM 510 O O . ALA A 1 75 ? 32.863 15.886 24.801 1.00 22.19 81 ALA A O 1
ATOM 512 N N . LEU A 1 76 ? 30.767 15.734 25.599 1.00 22.09 82 LEU A N 1
ATOM 513 C CA . LEU A 1 76 ? 31.219 15.566 26.972 1.00 28.63 82 LEU A CA 1
ATOM 514 C C . LEU A 1 76 ? 31.949 14.239 27.176 1.00 31.24 82 LEU A C 1
ATOM 515 O O . LEU A 1 76 ? 32.859 14.160 28.011 1.00 28.80 82 LEU A O 1
ATOM 520 N N . VAL A 1 77 ? 31.584 13.197 26.421 1.00 27.14 83 VAL A N 1
ATOM 521 C CA . VAL A 1 77 ? 32.172 11.870 26.593 1.00 26.79 83 VAL A CA 1
ATOM 522 C C . VAL A 1 77 ? 33.258 11.567 25.573 1.00 21.62 83 VAL A C 1
ATOM 523 O O . VAL A 1 77 ? 33.761 10.435 25.539 1.00 22.12 83 VAL A O 1
ATOM 527 N N . ALA A 1 78 ? 33.632 12.536 24.737 1.00 20.75 84 ALA A N 1
ATOM 528 C CA . ALA A 1 78 ? 34.634 12.301 23.698 1.00 23.69 84 ALA A CA 1
ATOM 529 C C . ALA A 1 78 ? 35.923 11.666 24.209 1.00 25.93 84 ALA A C 1
ATOM 530 O O . ALA A 1 78 ? 36.431 10.750 23.544 1.00 20.86 84 ALA A O 1
ATOM 532 N N . PRO A 1 79 ? 36.504 12.075 25.350 1.00 27.09 85 PRO A N 1
ATOM 533 C CA . PRO A 1 79 ? 37.781 11.458 25.758 1.00 27.06 85 PRO A CA 1
ATOM 534 C C . PRO A 1 79 ? 37.709 9.964 26.022 1.00 23.31 85 PRO A C 1
ATOM 535 O O . PRO A 1 79 ? 38.759 9.313 26.093 1.00 29.28 85 PRO A O 1
ATOM 539 N N . VAL A 1 80 ? 36.514 9.390 26.160 1.00 21.22 86 VAL A N 1
ATOM 540 C CA . VAL A 1 80 ? 36.392 7.994 26.560 1.00 23.84 86 VAL A CA 1
ATOM 541 C C . VAL A 1 80 ? 35.808 7.128 25.452 1.00 21.91 86 VAL A C 1
ATOM 542 O O . VAL A 1 80 ? 35.565 5.938 25.668 1.00 20.13 86 VAL A O 1
ATOM 546 N N . LEU A 1 81 ? 35.583 7.694 24.271 1.00 22.80 87 LEU A N 1
ATOM 547 C CA . LEU A 1 81 ? 34.957 6.970 23.175 1.00 20.91 87 LEU A CA 1
ATOM 548 C C . LEU A 1 81 ? 35.924 6.050 22.443 1.00 19.28 87 LEU A C 1
ATOM 549 O O . LEU A 1 81 ? 35.476 5.218 21.647 1.00 19.44 87 LEU A O 1
ATOM 554 N N . ALA A 1 82 ? 37.224 6.157 22.711 1.00 19.36 88 ALA A N 1
ATOM 555 C CA . ALA A 1 82 ? 38.209 5.417 21.933 1.00 20.72 88 ALA A CA 1
ATOM 556 C C . ALA A 1 82 ? 37.998 3.916 22.072 1.00 20.93 88 ALA A C 1
ATOM 557 O O . ALA A 1 82 ? 37.786 3.403 23.173 1.00 18.06 88 ALA A O 1
ATOM 559 N N . GLY A 1 83 ? 38.028 3.218 20.936 1.00 19.96 89 GLY A N 1
ATOM 560 C CA . GLY A 1 83 ? 37.897 1.778 20.908 1.00 21.11 89 GLY A CA 1
ATOM 561 C C . GLY A 1 83 ? 36.480 1.246 20.941 1.00 20.06 89 GLY A C 1
ATOM 562 O O . GLY A 1 83 ? 36.286 0.043 20.732 1.00 17.50 89 GLY A O 1
ATOM 563 N N . ARG A 1 84 ? 35.485 2.087 21.193 1.00 15.55 90 ARG A N 1
ATOM 564 C CA . ARG A 1 84 ? 34.097 1.656 21.267 1.00 16.97 90 ARG A CA 1
ATOM 565 C C . ARG A 1 84 ? 33.399 1.863 19.927 1.00 14.30 90 ARG A C 1
ATOM 566 O O . ARG A 1 84 ? 33.890 2.560 19.037 1.00 15.30 90 ARG A O 1
ATOM 574 N N . THR A 1 85 ? 32.230 1.244 19.799 1.00 14.18 91 THR A N 1
ATOM 575 C CA . THR A 1 85 ? 31.369 1.411 18.638 1.00 14.92 91 THR A CA 1
ATOM 576 C C . THR A 1 85 ? 30.158 2.246 19.031 1.00 10.63 91 THR A C 1
ATOM 577 O O . THR A 1 85 ? 29.425 1.889 19.959 1.00 12.79 91 THR A O 1
ATOM 581 N N . LEU A 1 86 ? 29.929 3.328 18.297 1.00 10.66 92 LEU A N 1
ATOM 582 C CA . LEU A 1 86 ? 28.819 4.232 18.565 1.00 15.65 92 LEU A CA 1
ATOM 583 C C . LEU A 1 86 ? 27.662 3.912 17.622 1.00 10.15 92 LEU A C 1
ATOM 584 O O . LEU A 1 86 ? 27.834 3.915 16.401 1.00 13.04 92 LEU A O 1
ATOM 589 N N . VAL A 1 87 ? 26.495 3.618 18.187 1.00 9.92 93 VAL A N 1
ATOM 590 C CA . VAL A 1 87 ? 25.297 3.296 17.414 1.00 8.54 93 VAL A CA 1
ATOM 591 C C . VAL A 1 87 ? 24.235 4.323 17.782 1.00 8.32 93 VAL A C 1
ATOM 592 O O . VAL A 1 87 ? 23.629 4.256 18.859 1.00 8.66 93 VAL A O 1
ATOM 596 N N . ASN A 1 88 ? 23.998 5.276 16.887 1.00 9.45 94 ASN A N 1
ATOM 597 C CA . ASN A 1 88 ? 23.067 6.367 17.154 1.00 9.07 94 ASN A CA 1
ATOM 598 C C . ASN A 1 88 ? 21.690 5.977 16.635 1.00 10.30 94 ASN A C 1
ATOM 599 O O . ASN A 1 88 ? 21.444 5.983 15.428 1.00 9.82 94 ASN A O 1
ATOM 604 N N . LEU A 1 89 ? 20.786 5.641 17.552 1.00 6.51 95 LEU A N 1
ATOM 605 C CA . LEU A 1 89 ? 19.399 5.352 17.215 1.00 9.87 95 LEU A CA 1
ATOM 606 C C . LEU A 1 89 ? 18.492 6.566 17.373 1.00 12.00 95 LEU A C 1
ATOM 607 O O . LEU A 1 89 ? 17.276 6.444 17.195 1.00 14.74 95 LEU A O 1
ATOM 612 N N . THR A 1 90 ? 19.049 7.724 17.713 1.00 10.62 96 THR A N 1
ATOM 613 C CA . THR A 1 90 ? 18.299 8.966 17.622 1.00 14.61 96 THR A CA 1
ATOM 614 C C . THR A 1 90 ? 17.974 9.246 16.160 1.00 17.11 96 THR A C 1
ATOM 615 O O . THR A 1 90 ? 18.807 9.024 15.275 1.00 12.81 96 THR A O 1
ATOM 619 N N . ASN A 1 91 ? 16.761 9.720 15.899 1.00 15.54 97 ASN A N 1
ATOM 620 C CA . ASN A 1 91 ? 16.400 10.073 14.534 1.00 17.82 97 ASN A CA 1
ATOM 621 C C . ASN A 1 91 ? 17.152 11.321 14.097 1.00 16.31 97 ASN A C 1
ATOM 622 O O . ASN A 1 91 ? 17.398 12.228 14.897 1.00 18.34 97 ASN A O 1
ATOM 627 N N . GLY A 1 92 ? 17.518 11.358 12.824 1.00 16.42 98 GLY A N 1
ATOM 628 C CA . GLY A 1 92 ? 18.269 12.476 12.298 1.00 14.39 98 GLY A CA 1
ATOM 629 C C . GLY A 1 92 ? 18.295 12.432 10.791 1.00 14.81 98 GLY A C 1
ATOM 630 O O . GLY A 1 92 ? 17.598 11.633 10.163 1.00 14.08 98 GLY A O 1
ATOM 631 N N . THR A 1 93 ? 19.121 13.298 10.217 1.00 12.34 99 THR A N 1
ATOM 632 C CA . THR A 1 93 ? 19.225 13.390 8.771 1.00 13.77 99 THR A CA 1
ATOM 633 C C . THR A 1 93 ? 20.436 12.616 8.263 1.00 12.21 99 THR A C 1
ATOM 634 O O . THR A 1 93 ? 21.327 12.254 9.037 1.00 11.88 99 THR A O 1
ATOM 638 N N . PRO A 1 94 ? 20.493 12.331 6.956 1.00 10.33 100 PRO A N 1
ATOM 639 C CA . PRO A 1 94 ? 21.685 11.649 6.420 1.00 10.29 100 PRO A CA 1
ATOM 640 C C . PRO A 1 94 ? 22.977 12.421 6.642 1.00 15.37 100 PRO A C 1
ATOM 641 O O . PRO A 1 94 ? 24.010 11.815 6.952 1.00 9.73 100 PRO A O 1
ATOM 645 N N . GLU A 1 95 ? 22.954 13.749 6.491 1.00 13.87 101 GLU A N 1
ATOM 646 C CA . GLU A 1 95 ? 24.183 14.521 6.652 1.00 14.72 101 GLU A CA 1
ATOM 647 C C . GLU A 1 95 ? 24.633 14.553 8.109 1.00 12.94 101 GLU A C 1
ATOM 648 O O . GLU A 1 95 ? 25.836 14.503 8.392 1.00 16.74 101 GLU A O 1
ATOM 654 N N . GLN A 1 96 ? 23.686 14.655 9.045 1.00 12.36 102 GLN A N 1
ATOM 655 C CA . GLN A 1 96 ? 24.044 14.600 10.458 1.00 12.14 102 GLN A CA 1
ATOM 656 C C . GLN A 1 96 ? 24.719 13.278 10.801 1.00 14.87 102 GLN A C 1
ATOM 657 O O . GLN A 1 96 ? 25.663 13.244 11.602 1.00 14.73 102 GLN A O 1
ATOM 663 N N . ALA A 1 97 ? 24.254 12.180 10.197 1.00 10.94 103 ALA A N 1
ATOM 664 C CA . ALA A 1 97 ? 24.873 10.880 10.439 1.00 13.13 103 ALA A CA 1
ATOM 665 C C . ALA A 1 97 ? 26.287 10.826 9.865 1.00 14.38 103 ALA A C 1
ATOM 666 O O . ALA A 1 97 ? 27.201 10.265 10.483 1.00 10.10 103 ALA A O 1
ATOM 668 N N . ARG A 1 98 ? 26.482 11.399 8.673 1.00 12.99 104 ARG A N 1
ATOM 669 C CA . ARG A 1 98 ? 27.806 11.402 8.054 1.00 14.81 104 ARG A CA 1
ATOM 670 C C . ARG A 1 98 ? 28.780 12.288 8.824 1.00 17.67 104 ARG A C 1
ATOM 671 O O . ARG A 1 98 ? 29.979 11.990 8.896 1.00 18.18 104 ARG A O 1
ATOM 679 N N . ARG A 1 99 ? 28.283 13.385 9.400 1.00 16.16 105 ARG A N 1
ATOM 680 C CA . ARG A 1 99 ? 29.135 14.251 10.209 1.00 18.18 105 ARG A CA 1
ATOM 681 C C . ARG A 1 99 ? 29.511 13.575 11.523 1.00 19.72 105 ARG A C 1
ATOM 682 O O . ARG A 1 99 ? 30.634 13.737 12.016 1.00 14.87 105 ARG A O 1
ATOM 690 N N . LEU A 1 100 ? 28.579 12.815 12.103 1.00 16.01 106 LEU A N 1
ATOM 691 C CA . LEU A 1 100 ? 28.869 12.100 13.341 1.00 17.37 106 LEU A CA 1
ATOM 692 C C . LEU A 1 100 ? 29.892 10.993 13.113 1.00 16.68 106 LEU A C 1
ATOM 693 O O . LEU A 1 100 ? 30.745 10.742 13.975 1.00 15.93 106 LEU A O 1
ATOM 698 N N . ALA A 1 101 ? 29.819 10.319 11.962 1.00 13.93 107 ALA A N 1
ATOM 699 C CA . ALA A 1 101 ? 30.810 9.296 11.640 1.00 12.23 107 ALA A CA 1
ATOM 700 C C . ALA A 1 101 ? 32.216 9.886 11.620 1.00 21.22 107 ALA A C 1
ATOM 701 O O . ALA A 1 101 ? 33.155 9.306 12.178 1.00 13.84 107 ALA A O 1
ATOM 703 N N . GLU A 1 102 ? 32.377 11.051 10.991 1.00 18.62 108 GLU A N 1
ATOM 704 C CA . GLU A 1 102 ? 33.690 11.686 10.941 1.00 19.01 108 GLU A CA 1
ATOM 705 C C . GLU A 1 102 ? 34.146 12.122 12.333 1.00 19.11 108 GLU A C 1
ATOM 706 O O . GLU A 1 102 ? 35.305 11.922 12.711 1.00 22.00 108 GLU A O 1
ATOM 712 N N . TRP A 1 103 ? 33.235 12.702 13.115 1.00 16.56 109 TRP A N 1
ATOM 713 C CA . TRP A 1 103 ? 33.573 13.125 14.472 1.00 18.79 109 TRP A CA 1
ATOM 714 C C . TRP A 1 103 ? 33.931 11.930 15.351 1.00 21.30 109 TRP A C 1
ATOM 715 O O . TRP A 1 103 ? 34.905 11.981 16.114 1.00 17.73 109 TRP A O 1
ATOM 726 N N . ALA A 1 104 ? 33.150 10.848 15.265 1.00 16.38 110 ALA A N 1
ATOM 727 C CA . ALA A 1 104 ? 33.468 9.661 16.050 1.00 16.32 110 ALA A CA 1
ATOM 728 C C . ALA A 1 104 ? 34.834 9.107 15.668 1.00 19.07 110 ALA A C 1
ATOM 729 O O . ALA A 1 104 ? 35.634 8.753 16.542 1.00 16.78 110 ALA A O 1
ATOM 731 N N . THR A 1 105 ? 35.132 9.056 14.363 1.00 14.72 111 THR A N 1
ATOM 732 C CA . THR A 1 105 ? 36.441 8.585 13.914 1.00 19.47 111 THR A CA 1
ATOM 733 C C . THR A 1 105 ? 37.557 9.449 14.489 1.00 22.35 111 THR A C 1
ATOM 734 O O . THR A 1 105 ? 38.639 8.946 14.817 1.00 18.30 111 THR A O 1
ATOM 738 N N . SER A 1 106 ? 37.305 10.755 14.626 1.00 22.40 112 SER A N 1
ATOM 739 C CA . SER A 1 106 ? 38.292 11.665 15.192 1.00 22.37 112 SER A CA 1
ATOM 740 C C . SER A 1 106 ? 38.606 11.357 16.652 1.00 25.52 112 SER A C 1
ATOM 741 O O . SER A 1 106 ? 39.654 11.777 17.150 1.00 22.82 112 SER A O 1
ATOM 744 N N . HIS A 1 107 ? 37.721 10.646 17.353 1.00 21.19 113 HIS A N 1
ATOM 745 C CA . HIS A 1 107 ? 37.943 10.272 18.745 1.00 18.10 113 HIS A CA 1
ATOM 746 C C . HIS A 1 107 ? 38.157 8.770 18.910 1.00 19.53 113 HIS A C 1
ATOM 747 O O . HIS A 1 107 ? 37.938 8.230 20.000 1.00 16.23 113 HIS A O 1
ATOM 754 N N . GLY A 1 108 ? 38.579 8.086 17.847 1.00 18.76 114 GLY A N 1
ATOM 755 C CA . GLY A 1 108 ? 38.971 6.694 17.951 1.00 18.97 114 GLY A CA 1
ATOM 756 C C . GLY A 1 108 ? 37.835 5.707 18.055 1.00 20.33 114 GLY A C 1
ATOM 757 O O . GLY A 1 108 ? 38.057 4.569 18.473 1.00 16.28 114 GLY A O 1
ATOM 758 N N . ALA A 1 109 ? 36.622 6.099 17.679 1.00 17.84 115 ALA A N 1
ATOM 759 C CA . ALA A 1 109 ? 35.457 5.238 17.813 1.00 18.19 115 ALA A CA 1
ATOM 760 C C . ALA A 1 109 ? 34.886 4.865 16.451 1.00 18.52 115 ALA A C 1
ATOM 761 O O . ALA A 1 109 ? 34.968 5.632 15.487 1.00 18.33 115 ALA A O 1
ATOM 763 N N . ASP A 1 110 ? 34.324 3.661 16.387 1.00 12.51 116 ASP A N 1
ATOM 764 C CA . ASP A 1 110 ? 33.542 3.217 15.248 1.00 16.00 116 ASP A CA 1
ATOM 765 C C . ASP A 1 110 ? 32.143 3.820 15.324 1.00 13.06 116 ASP A C 1
ATOM 766 O O . ASP A 1 110 ? 31.727 4.355 16.354 1.00 12.53 116 ASP A O 1
ATOM 771 N N . HIS A 1 111 ? 31.398 3.725 14.225 1.00 10.80 117 HIS A N 1
ATOM 772 C CA . HIS A 1 111 ? 30.092 4.364 14.212 1.00 7.01 117 HIS A CA 1
ATOM 773 C C . HIS A 1 111 ? 29.130 3.645 13.277 1.00 9.31 117 HIS A C 1
ATOM 774 O O . HIS A 1 111 ? 29.505 3.225 12.179 1.00 6.57 117 HIS A O 1
ATOM 781 N N . LEU A 1 112 ? 27.886 3.521 13.733 1.00 8.49 118 LEU A N 1
ATOM 782 C CA . LEU A 1 112 ? 26.760 3.058 12.934 1.00 6.76 118 LEU A CA 1
ATOM 783 C C . LEU A 1 112 ? 25.605 4.016 13.174 1.00 8.45 118 LEU A C 1
ATOM 784 O O . LEU A 1 112 ? 25.330 4.373 14.324 1.00 6.33 118 LEU A O 1
ATOM 789 N N . ASP A 1 113 ? 24.934 4.442 12.108 1.00 7.07 119 ASP A N 1
ATOM 790 C CA . ASP A 1 113 ? 23.674 5.146 12.291 1.00 9.49 119 ASP A CA 1
ATOM 791 C C . ASP A 1 113 ? 22.524 4.152 12.181 1.00 9.81 119 ASP A C 1
ATOM 792 O O . ASP A 1 113 ? 22.593 3.184 11.422 1.00 7.86 119 ASP A O 1
ATOM 797 N N . GLY A 1 114 ? 21.490 4.390 12.962 1.00 8.93 120 GLY A N 1
ATOM 798 C CA . GLY A 1 114 ? 20.301 3.549 12.921 1.00 6.42 120 GLY A CA 1
ATOM 799 C C . GLY A 1 114 ? 19.058 4.390 12.799 1.00 12.11 120 GLY A C 1
ATOM 800 O O . GLY A 1 114 ? 18.980 5.496 13.334 1.00 9.74 120 GLY A O 1
ATOM 801 N N . GLY A 1 115 ? 18.072 3.857 12.075 1.00 10.40 121 GLY A N 1
ATOM 802 C CA . GLY A 1 115 ? 16.764 4.467 11.985 1.00 7.18 121 GLY A CA 1
ATOM 803 C C . GLY A 1 115 ? 15.704 3.474 12.405 1.00 9.82 121 GLY A C 1
ATOM 804 O O . GLY A 1 115 ? 15.506 2.457 11.736 1.00 5.91 121 GLY A O 1
ATOM 805 N N . ILE A 1 116 ? 15.028 3.746 13.516 1.00 7.63 122 ILE A N 1
ATOM 806 C CA . ILE A 1 116 ? 14.067 2.807 14.089 1.00 9.77 122 ILE A CA 1
ATOM 807 C C . ILE A 1 116 ? 12.741 2.931 13.359 1.00 12.98 122 ILE A C 1
ATOM 808 O O . ILE A 1 116 ? 12.123 4.007 13.352 1.00 13.73 122 ILE A O 1
ATOM 813 N N . MET A 1 117 ? 12.285 1.832 12.756 1.00 9.24 123 MET A N 1
ATOM 814 C CA . MET A 1 117 ? 11.041 1.788 12.000 1.00 12.32 123 MET A CA 1
ATOM 815 C C . MET A 1 117 ? 9.896 1.162 12.792 1.00 11.35 123 MET A C 1
ATOM 816 O O . MET A 1 117 ? 8.925 0.689 12.193 1.00 14.56 123 MET A O 1
ATOM 821 N N . ALA A 1 118 ? 9.991 1.131 14.118 1.00 12.86 124 ALA A N 1
ATOM 822 C CA . ALA A 1 118 ? 8.985 0.472 14.939 1.00 13.87 124 ALA A CA 1
ATOM 823 C C . ALA A 1 118 ? 8.671 1.332 16.154 1.00 15.69 124 ALA A C 1
ATOM 824 O O . ALA A 1 118 ? 9.406 2.267 16.491 1.00 16.08 124 ALA A O 1
ATOM 826 N N . VAL A 1 119 ? 7.557 1.007 16.806 1.00 15.93 125 VAL A N 1
ATOM 827 C CA . VAL A 1 119 ? 7.123 1.711 18.009 1.00 27.57 125 VAL A CA 1
ATOM 828 C C . VAL A 1 119 ? 7.840 1.106 19.209 1.00 24.26 125 VAL A C 1
ATOM 829 O O . VAL A 1 119 ? 8.263 -0.059 19.149 1.00 20.21 125 VAL A O 1
ATOM 833 N N . PRO A 1 120 ? 8.004 1.860 20.313 1.00 23.26 126 PRO A N 1
ATOM 834 C CA . PRO A 1 120 ? 8.665 1.320 21.509 1.00 20.30 126 PRO A CA 1
ATOM 835 C C . PRO A 1 120 ? 8.131 -0.032 21.956 1.00 25.05 126 PRO A C 1
ATOM 836 O O . PRO A 1 120 ? 8.908 -0.907 22.350 1.00 23.97 126 PRO A O 1
ATOM 840 N N . ALA A 1 121 ? 6.813 -0.222 21.906 1.00 24.23 127 ALA A N 1
ATOM 841 C CA . ALA A 1 121 ? 6.245 -1.475 22.386 1.00 27.33 127 ALA A CA 1
ATOM 842 C C . ALA A 1 121 ? 6.631 -2.662 21.512 1.00 30.85 127 ALA A C 1
ATOM 843 O O . ALA A 1 121 ? 6.612 -3.799 21.992 1.00 30.92 127 ALA A O 1
ATOM 845 N N . MET A 1 122 ? 6.989 -2.428 20.248 1.00 26.64 128 MET A N 1
ATOM 846 C CA . MET A 1 122 ? 7.374 -3.504 19.345 1.00 30.20 128 MET A CA 1
ATOM 847 C C . MET A 1 122 ? 8.860 -3.828 19.417 1.00 27.75 128 MET A C 1
ATOM 848 O O . MET A 1 122 ? 9.286 -4.842 18.853 1.00 21.09 128 MET A O 1
ATOM 853 N N . ILE A 1 123 ? 9.655 -2.982 20.075 1.00 33.99 129 ILE A N 1
ATOM 854 C CA . ILE A 1 123 ? 11.068 -3.279 20.271 1.00 26.55 129 ILE A CA 1
ATOM 855 C C . ILE A 1 123 ? 11.204 -4.599 21.013 1.00 26.20 129 ILE A C 1
ATOM 856 O O . ILE A 1 123 ? 10.532 -4.838 22.023 1.00 25.00 129 ILE A O 1
ATOM 861 N N . GLY A 1 124 ? 12.072 -5.472 20.507 1.00 23.43 130 GLY A N 1
ATOM 862 C CA . GLY A 1 124 ? 12.246 -6.797 21.060 1.00 21.60 130 GLY A CA 1
ATOM 863 C C . GLY A 1 124 ? 11.446 -7.877 20.369 1.00 29.60 130 GLY A C 1
ATOM 864 O O . GLY A 1 124 ? 11.699 -9.064 20.612 1.00 31.67 130 GLY A O 1
ATOM 865 N N . GLN A 1 125 ? 10.489 -7.507 19.528 1.00 26.91 131 GLN A N 1
ATOM 866 C CA . GLN A 1 125 ? 9.773 -8.511 18.751 1.00 31.83 131 GLN A CA 1
ATOM 867 C C . GLN A 1 125 ? 10.405 -8.666 17.372 1.00 36.02 131 GLN A C 1
ATOM 868 O O . GLN A 1 125 ? 10.846 -7.676 16.784 1.00 32.57 131 GLN A O 1
ATOM 874 N N . PRO A 1 126 ? 10.433 -9.895 16.842 1.00 37.35 132 PRO A N 1
ATOM 875 C CA . PRO A 1 126 ? 11.139 -10.130 15.571 1.00 37.36 132 PRO A CA 1
ATOM 876 C C . PRO A 1 126 ? 10.644 -9.276 14.415 1.00 35.94 132 PRO A C 1
ATOM 877 O O . PRO A 1 126 ? 11.389 -9.073 13.450 1.00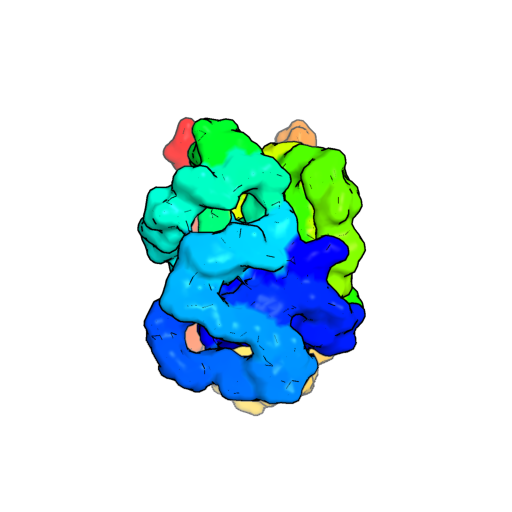 37.27 132 PRO A O 1
ATOM 881 N N . GLY A 1 127 ? 9.406 -8.779 14.475 1.00 33.58 133 GLY A N 1
ATOM 882 C CA . GLY A 1 127 ? 8.897 -7.943 13.403 1.00 36.12 133 GLY A CA 1
ATOM 883 C C . GLY A 1 127 ? 9.399 -6.515 13.424 1.00 31.23 133 GLY A C 1
ATOM 884 O O . GLY A 1 127 ? 9.275 -5.809 12.414 1.00 23.77 133 GLY A O 1
ATOM 885 N N . ALA A 1 128 ? 9.956 -6.073 14.552 1.00 20.00 134 ALA A N 1
ATOM 886 C CA . ALA A 1 128 ? 10.444 -4.707 14.661 1.00 20.40 134 ALA A CA 1
ATOM 887 C C . ALA A 1 128 ? 11.646 -4.503 13.751 1.00 17.27 134 ALA A C 1
ATOM 888 O O . ALA A 1 128 ? 12.612 -5.269 13.795 1.00 21.99 134 ALA A O 1
ATOM 890 N N . LEU A 1 129 ? 11.578 -3.467 12.922 1.00 12.88 135 LEU A N 1
ATOM 891 C CA . LEU A 1 129 ? 12.594 -3.192 11.916 1.00 12.57 135 LEU A CA 1
ATOM 892 C C . LEU A 1 129 ? 13.420 -1.978 12.320 1.00 12.30 135 LEU A C 1
ATOM 893 O O . LEU A 1 129 ? 12.863 -0.922 12.644 1.00 10.71 135 LEU A O 1
ATOM 898 N N . ILE A 1 130 ? 14.743 -2.135 12.307 1.00 8.41 136 ILE A N 1
ATOM 899 C CA . ILE A 1 130 ? 15.671 -1.025 12.467 1.00 9.91 136 ILE A CA 1
ATOM 900 C C . ILE A 1 130 ? 16.674 -1.093 11.326 1.00 9.22 136 ILE A C 1
ATOM 901 O O . ILE A 1 130 ? 17.233 -2.161 11.048 1.00 8.40 136 ILE A O 1
ATOM 906 N N . LEU A 1 131 ? 16.887 0.039 10.661 1.00 6.15 137 LEU A N 1
ATOM 907 C CA . LEU A 1 131 ? 17.829 0.137 9.557 1.00 6.78 137 LEU A CA 1
ATOM 908 C C . LEU A 1 131 ? 19.168 0.644 10.071 1.00 6.13 137 LEU A C 1
ATOM 909 O O . LEU A 1 131 ? 19.215 1.533 10.924 1.00 7.43 137 LEU A O 1
ATOM 914 N N . TYR A 1 132 ? 20.255 0.088 9.536 1.00 5.10 138 TYR A N 1
ATOM 915 C CA . TYR A 1 132 ? 21.599 0.487 9.929 1.00 6.73 138 TYR A CA 1
ATOM 916 C C . TYR A 1 132 ? 22.461 0.781 8.710 1.00 8.35 138 TYR A C 1
ATOM 917 O O . TYR A 1 132 ? 22.271 0.206 7.634 1.00 6.02 138 TYR A O 1
ATOM 926 N N . SER A 1 133 ? 23.435 1.669 8.902 1.00 6.13 139 SER A N 1
ATOM 927 C CA . SER A 1 133 ? 24.394 1.985 7.858 1.00 7.04 139 SER A CA 1
ATOM 928 C C . SER A 1 133 ? 25.725 2.329 8.506 1.00 9.08 139 SER A C 1
ATOM 929 O O . SER A 1 133 ? 25.777 2.774 9.657 1.00 17.83 139 SER A O 1
ATOM 932 N N . GLY A 1 134 ? 26.799 2.115 7.749 1.00 6.88 140 GLY A N 1
ATOM 933 C CA . GLY A 1 134 ? 28.146 2.282 8.239 1.00 9.19 140 GLY A CA 1
ATOM 934 C C . GLY A 1 134 ? 29.000 1.101 7.820 1.00 11.34 140 GLY A C 1
ATOM 935 O O . GLY A 1 134 ? 28.536 0.205 7.110 1.00 8.20 140 GLY A O 1
ATOM 936 N N . PRO A 1 135 ? 30.255 1.070 8.266 1.00 11.77 141 PRO A N 1
ATOM 937 C CA . PRO A 1 135 ? 31.174 0.009 7.826 1.00 10.73 141 PRO A CA 1
ATOM 938 C C . PRO A 1 135 ? 30.627 -1.384 8.094 1.00 11.12 141 PRO A C 1
ATOM 939 O O . PRO A 1 135 ? 30.098 -1.675 9.172 1.00 8.70 141 PRO A O 1
ATOM 943 N N . GLU A 1 136 ? 30.784 -2.256 7.092 1.00 12.24 142 GLU A N 1
ATOM 944 C CA . GLU A 1 136 ? 30.175 -3.582 7.126 1.00 10.58 142 GLU A CA 1
ATOM 945 C C . GLU A 1 136 ? 30.702 -4.422 8.285 1.00 10.92 142 GLU A C 1
ATOM 946 O O . GLU A 1 136 ? 29.951 -5.194 8.895 1.00 8.32 142 GLU A O 1
ATOM 952 N N . ASP A 1 137 ? 31.995 -4.301 8.596 1.00 10.96 143 ASP A N 1
ATOM 953 C CA . ASP A 1 137 ? 32.563 -5.076 9.695 1.00 12.06 143 ASP A CA 1
ATOM 954 C C . ASP A 1 137 ? 32.090 -4.548 11.043 1.00 10.22 143 ASP A C 1
ATOM 955 O O . ASP A 1 137 ? 31.969 -5.313 12.005 1.00 9.90 143 ASP A O 1
ATOM 960 N N . VAL A 1 138 ? 31.861 -3.239 11.142 1.00 9.12 144 VAL A N 1
ATOM 961 C CA . VAL A 1 138 ? 31.326 -2.675 12.379 1.00 12.82 144 VAL A CA 1
ATOM 962 C C . VAL A 1 138 ? 29.924 -3.207 12.629 1.00 9.29 144 VAL A C 1
ATOM 963 O O . VAL A 1 138 ? 29.566 -3.566 13.759 1.00 12.15 144 VAL A O 1
ATOM 967 N N . PHE A 1 139 ? 29.102 -3.252 11.581 1.00 6.89 145 PHE A N 1
ATOM 968 C CA . PHE A 1 139 ? 27.790 -3.874 11.693 1.00 5.77 145 PHE A CA 1
ATOM 969 C C . PHE A 1 139 ? 27.912 -5.352 12.058 1.00 7.31 145 PHE A C 1
ATOM 970 O O . PHE A 1 139 ? 27.188 -5.850 12.926 1.00 6.96 145 PHE A O 1
ATOM 978 N N . ARG A 1 140 ? 28.826 -6.066 11.396 1.00 6.18 146 ARG A N 1
ATOM 979 C CA . ARG A 1 140 ? 29.000 -7.493 11.664 1.00 9.06 146 ARG A CA 1
ATOM 980 C C . ARG A 1 140 ? 29.352 -7.746 13.125 1.00 7.61 146 ARG A C 1
ATOM 981 O O . ARG A 1 140 ? 28.769 -8.626 13.770 1.00 10.91 146 ARG A O 1
ATOM 989 N N . ALA A 1 141 ? 30.315 -6.991 13.663 1.00 8.49 147 ALA A N 1
ATOM 990 C CA . ALA A 1 141 ? 30.725 -7.214 15.047 1.00 8.16 147 ALA A CA 1
ATOM 991 C C . ALA A 1 141 ? 29.610 -6.883 16.029 1.00 10.63 147 ALA A C 1
ATOM 992 O O . ALA A 1 141 ? 29.613 -7.381 17.159 1.00 10.94 147 ALA A O 1
ATOM 994 N N . GLY A 1 142 ? 28.651 -6.056 15.627 1.00 12.19 148 GLY A N 1
ATOM 995 C CA . GLY A 1 142 ? 27.623 -5.645 16.560 1.00 8.97 148 GLY A CA 1
ATOM 996 C C . GLY A 1 142 ? 26.241 -6.220 16.325 1.00 9.41 148 GLY A C 1
ATOM 997 O O . GLY A 1 142 ? 25.342 -5.991 17.139 1.00 11.52 148 GLY A O 1
ATOM 998 N N . ARG A 1 143 ? 26.050 -6.982 15.245 1.00 8.69 149 ARG A N 1
ATOM 999 C CA . ARG A 1 143 ? 24.690 -7.296 14.812 1.00 11.13 149 ARG A CA 1
ATOM 1000 C C . ARG A 1 143 ? 23.964 -8.199 15.805 1.00 13.67 149 ARG A C 1
ATOM 1001 O O . ARG A 1 143 ? 22.739 -8.110 15.944 1.00 9.76 149 ARG A O 1
ATOM 1009 N N . GLU A 1 144 ? 24.690 -9.087 16.489 1.00 13.51 150 GLU A N 1
ATOM 1010 C CA . GLU A 1 144 ? 24.034 -9.959 17.461 1.00 13.27 150 GLU A CA 1
ATOM 1011 C C . GLU A 1 144 ? 23.477 -9.150 18.622 1.00 11.32 150 GLU A C 1
ATOM 1012 O O . GLU A 1 144 ? 22.420 -9.485 19.172 1.00 15.14 150 GLU A O 1
ATOM 1018 N N . THR A 1 145 ? 24.164 -8.068 18.993 1.00 10.70 151 THR A N 1
ATOM 1019 C CA . THR A 1 145 ? 23.626 -7.165 20.005 1.00 14.36 151 THR A CA 1
ATOM 1020 C C . THR A 1 145 ? 22.429 -6.394 19.463 1.00 15.65 151 THR A C 1
ATOM 1021 O O . THR A 1 145 ? 21.427 -6.211 20.164 1.00 12.43 151 THR A O 1
ATOM 1025 N N . LEU A 1 146 ? 22.527 -5.918 18.217 1.00 8.08 152 LEU A N 1
ATOM 1026 C CA . LEU A 1 146 ? 21.425 -5.177 17.612 1.00 11.40 152 LEU A CA 1
ATOM 1027 C C . LEU A 1 146 ? 20.200 -6.058 17.413 1.00 12.61 152 LEU A C 1
ATOM 1028 O O . LEU A 1 146 ? 19.067 -5.557 17.412 1.00 10.21 152 LEU A O 1
ATOM 1033 N N . ALA A 1 147 ? 20.404 -7.368 17.252 1.00 10.00 153 ALA A N 1
ATOM 1034 C CA . ALA A 1 147 ? 19.284 -8.283 17.071 1.00 12.57 153 ALA A CA 1
ATOM 1035 C C . ALA A 1 147 ? 18.374 -8.326 18.292 1.00 12.61 153 ALA A C 1
ATOM 1036 O O . ALA A 1 147 ? 17.234 -8.791 18.183 1.00 12.12 153 ALA A O 1
ATOM 1038 N N . ALA A 1 148 ? 18.840 -7.848 19.449 1.00 9.17 154 ALA A N 1
ATOM 1039 C CA . ALA A 1 148 ? 17.958 -7.781 20.609 1.00 13.37 154 ALA A CA 1
ATOM 1040 C C . ALA A 1 148 ? 16.797 -6.823 20.375 1.00 14.04 154 ALA A C 1
ATOM 1041 O O . ALA A 1 148 ? 15.720 -7.002 20.953 1.00 14.98 154 ALA A O 1
ATOM 1043 N N . PHE A 1 149 ? 16.992 -5.812 19.527 1.00 12.62 155 PHE A N 1
ATOM 1044 C CA . PHE A 1 149 ? 15.937 -4.851 19.235 1.00 16.56 155 PHE A CA 1
ATOM 1045 C C . PHE A 1 149 ? 14.930 -5.374 18.222 1.00 17.31 155 PHE A C 1
ATOM 1046 O O . PHE A 1 149 ? 13.851 -4.788 18.080 1.00 17.58 155 PHE A O 1
ATOM 1054 N N . GLY A 1 150 ? 15.255 -6.455 17.518 1.00 15.92 156 GLY A N 1
ATOM 1055 C CA . GLY A 1 150 ? 14.444 -6.916 16.411 1.00 16.91 156 GLY A CA 1
ATOM 1056 C C . GLY A 1 150 ? 15.293 -7.147 15.179 1.00 21.02 156 GLY A C 1
ATOM 1057 O O . GLY A 1 150 ? 16.490 -7.431 15.298 1.00 34.67 156 GLY A O 1
ATOM 1058 N N . ALA A 1 151 ? 14.700 -7.028 13.992 1.00 16.65 157 ALA A N 1
ATOM 1059 C CA . ALA A 1 151 ? 15.475 -7.180 12.769 1.00 18.47 157 ALA A CA 1
ATOM 1060 C C . ALA A 1 151 ? 16.458 -6.027 12.624 1.00 19.01 157 ALA A C 1
ATOM 1061 O O . ALA A 1 151 ? 16.150 -4.880 12.962 1.00 16.29 157 ALA A O 1
ATOM 1063 N N . ALA A 1 152 ? 17.656 -6.346 12.143 1.00 17.53 158 ALA A N 1
ATOM 1064 C CA . ALA A 1 152 ? 18.714 -5.372 11.899 1.00 13.21 158 ALA A CA 1
ATOM 1065 C C . ALA A 1 152 ? 19.085 -5.449 10.422 1.00 16.60 158 ALA A C 1
ATOM 1066 O O . ALA A 1 152 ? 19.691 -6.430 9.975 1.00 17.95 158 ALA A O 1
ATOM 1068 N N . HIS A 1 153 ? 18.719 -4.417 9.671 1.00 9.51 159 HIS A N 1
ATOM 1069 C CA . HIS A 1 153 ? 18.852 -4.394 8.217 1.00 13.19 159 HIS A CA 1
ATOM 1070 C C . HIS A 1 153 ? 19.969 -3.426 7.837 1.00 11.98 159 HIS A C 1
ATOM 1071 O O . HIS A 1 153 ? 19.786 -2.207 7.907 1.00 12.08 159 HIS A O 1
ATOM 1078 N N . TRP A 1 154 ? 21.122 -3.967 7.438 1.00 8.57 160 TRP A N 1
ATOM 1079 C CA . TRP A 1 154 ? 22.254 -3.145 7.018 1.00 9.62 160 TRP A CA 1
ATOM 1080 C C . TRP A 1 154 ? 22.048 -2.691 5.578 1.00 12.68 160 TRP A C 1
ATOM 1081 O O . TRP A 1 154 ? 21.846 -3.518 4.685 1.00 11.12 160 TRP A O 1
ATOM 1092 N N . LEU A 1 155 ? 22.115 -1.380 5.353 1.00 10.47 161 LEU A N 1
ATOM 1093 C CA . LEU A 1 155 ? 21.810 -0.802 4.052 1.00 15.84 161 LEU A CA 1
ATOM 1094 C C . LEU A 1 155 ? 23.044 -0.408 3.253 1.00 15.88 161 LEU A C 1
ATOM 1095 O O . LEU A 1 155 ? 22.915 -0.089 2.068 1.00 24.54 161 LEU A O 1
ATOM 1100 N N . GLY A 1 156 ? 24.230 -0.429 3.854 1.00 9.75 162 GLY A N 1
ATOM 1101 C CA . GLY A 1 156 ? 25.420 -0.061 3.116 1.00 12.08 162 GLY A CA 1
ATOM 1102 C C . GLY A 1 156 ? 26.413 0.739 3.928 1.00 11.24 162 GLY A C 1
ATOM 1103 O O . GLY A 1 156 ? 26.139 1.103 5.076 1.00 9.55 162 GLY A O 1
ATOM 1104 N N . ALA A 1 157 ? 27.571 1.029 3.328 1.00 11.68 163 ALA A N 1
ATOM 1105 C CA . ALA A 1 157 ? 28.672 1.652 4.052 1.00 11.52 163 ALA A CA 1
ATOM 1106 C C . ALA A 1 157 ? 28.454 3.142 4.284 1.00 10.25 163 ALA A C 1
ATOM 1107 O O . ALA A 1 157 ? 29.013 3.696 5.235 1.00 9.42 163 ALA A O 1
ATOM 1109 N N . ASP A 1 158 ? 27.667 3.805 3.435 1.00 10.40 164 ASP A N 1
ATOM 1110 C CA . ASP A 1 158 ? 27.386 5.225 3.608 1.00 9.21 164 ASP A CA 1
ATOM 1111 C C . ASP A 1 158 ? 26.752 5.459 4.975 1.00 9.37 164 ASP A C 1
ATOM 1112 O O . ASP A 1 158 ? 25.643 4.978 5.227 1.00 12.82 164 ASP A O 1
ATOM 1117 N N . PRO A 1 159 ? 27.418 6.190 5.875 1.00 10.93 165 PRO A N 1
ATOM 1118 C CA . PRO A 1 159 ? 26.828 6.433 7.203 1.00 9.65 165 PRO A CA 1
ATOM 1119 C C . PRO A 1 159 ? 25.452 7.074 7.147 1.00 12.56 165 PRO A C 1
ATOM 1120 O O . PRO A 1 159 ? 24.651 6.886 8.070 1.00 9.87 165 PRO A O 1
ATOM 1124 N N . GLY A 1 160 ? 25.153 7.830 6.097 1.00 10.30 166 GLY A N 1
ATOM 1125 C CA . GLY A 1 160 ? 23.846 8.430 5.974 1.00 10.08 166 GLY A CA 1
ATOM 1126 C C . GLY A 1 160 ? 22.792 7.577 5.302 1.00 8.65 166 GLY A C 1
ATOM 1127 O O . GLY A 1 160 ? 21.686 8.071 5.060 1.00 8.56 166 GLY A O 1
ATOM 1128 N N . ALA A 1 161 ? 23.081 6.305 5.005 1.00 7.53 167 ALA A N 1
ATOM 1129 C CA . ALA A 1 161 ? 22.143 5.505 4.221 1.00 10.45 167 ALA A CA 1
ATOM 1130 C C . ALA A 1 161 ? 20.908 5.111 5.031 1.00 8.00 167 ALA A C 1
ATOM 1131 O O . ALA A 1 161 ? 19.793 5.081 4.495 1.00 7.90 167 ALA A O 1
ATOM 1133 N N . ALA A 1 162 ? 21.083 4.803 6.321 1.00 6.75 168 ALA A N 1
ATOM 1134 C CA . ALA A 1 162 ? 19.946 4.388 7.142 1.00 5.67 168 ALA A CA 1
ATOM 1135 C C . ALA A 1 162 ? 18.941 5.523 7.315 1.00 7.36 168 ALA A C 1
ATOM 1136 O O . ALA A 1 162 ? 17.728 5.318 7.171 1.00 7.89 168 ALA A O 1
ATOM 1138 N N . ALA A 1 163 ? 19.429 6.730 7.616 1.00 6.86 169 ALA A N 1
ATOM 1139 C CA . ALA A 1 163 ? 18.531 7.870 7.777 1.00 8.50 169 ALA A CA 1
ATOM 1140 C C . ALA A 1 163 ? 17.836 8.215 6.464 1.00 7.64 169 ALA A C 1
ATOM 1141 O O . ALA A 1 163 ? 16.650 8.561 6.454 1.00 7.64 169 ALA A O 1
ATOM 1143 N N . LEU A 1 164 ? 18.555 8.108 5.346 1.00 7.04 170 LEU A N 1
ATOM 1144 C CA . LEU A 1 164 ? 17.964 8.392 4.041 1.00 8.17 170 LEU A CA 1
ATOM 1145 C C . LEU A 1 164 ? 16.785 7.467 3.749 1.00 7.20 170 LEU A C 1
ATOM 1146 O O . LEU A 1 164 ? 15.714 7.921 3.334 1.00 7.69 170 LEU A O 1
ATOM 1151 N N . HIS A 1 165 ? 16.973 6.161 3.950 1.00 5.77 171 HIS A N 1
ATOM 1152 C CA . HIS A 1 165 ? 15.921 5.195 3.640 1.00 7.22 171 HIS A CA 1
ATOM 1153 C C . HIS A 1 165 ? 14.799 5.262 4.664 1.00 6.32 171 HIS A C 1
ATOM 1154 O O . HIS A 1 165 ? 13.621 5.135 4.313 1.00 7.23 171 HIS A O 1
ATOM 1161 N N . ASP A 1 166 ? 15.156 5.417 5.941 1.00 6.85 172 ASP A N 1
ATOM 1162 C CA . ASP A 1 166 ? 14.170 5.658 6.990 1.00 6.38 172 ASP A CA 1
ATOM 1163 C C . ASP A 1 166 ? 13.217 6.774 6.583 1.00 7.09 172 ASP A C 1
ATOM 1164 O O . ASP A 1 166 ? 11.995 6.596 6.561 1.00 7.05 172 ASP A O 1
ATOM 1169 N N . LEU A 1 167 ? 13.772 7.942 6.261 1.00 8.54 173 LEU A N 1
ATOM 1170 C CA . LEU A 1 167 ? 12.939 9.109 6.001 1.00 5.52 173 LEU A CA 1
ATOM 1171 C C . LEU A 1 167 ? 12.170 8.961 4.696 1.00 6.67 173 LEU A C 1
ATOM 1172 O O . LEU A 1 167 ? 11.038 9.449 4.579 1.00 6.15 173 LEU A O 1
ATOM 1177 N N . ALA A 1 168 ? 12.763 8.286 3.708 1.00 7.11 174 ALA A N 1
ATOM 1178 C CA . ALA A 1 168 ? 12.058 8.040 2.454 1.00 6.03 174 ALA A CA 1
ATOM 1179 C C . ALA A 1 168 ? 10.862 7.117 2.673 1.00 7.55 174 ALA A C 1
ATOM 1180 O O . ALA A 1 168 ? 9.770 7.356 2.144 1.00 7.31 174 ALA A O 1
ATOM 1182 N N . LEU A 1 169 ? 11.051 6.052 3.455 1.00 7.20 175 LEU A N 1
ATOM 1183 C CA . LEU A 1 169 ? 9.937 5.172 3.800 1.00 6.45 175 LEU A CA 1
ATOM 1184 C C . LEU A 1 169 ? 8.850 5.934 4.549 1.00 8.09 175 LEU A C 1
ATOM 1185 O O . LEU A 1 169 ? 7.654 5.704 4.328 1.00 9.72 175 LEU A O 1
ATOM 1190 N N . LEU A 1 170 ? 9.250 6.839 5.444 1.00 8.14 176 LEU A N 1
ATOM 1191 C CA . LEU A 1 170 ? 8.285 7.669 6.161 1.00 11.09 176 LEU A CA 1
ATOM 1192 C C . LEU A 1 170 ? 7.494 8.545 5.194 1.00 8.60 176 LEU A C 1
ATOM 1193 O O . LEU A 1 170 ? 6.275 8.709 5.338 1.00 10.00 176 LEU A O 1
ATOM 1198 N N . ALA A 1 171 ? 8.181 9.129 4.207 1.00 6.43 177 ALA A N 1
ATOM 1199 C CA . ALA A 1 171 ? 7.493 9.919 3.190 1.00 7.89 177 ALA A CA 1
ATOM 1200 C C . ALA A 1 171 ? 6.460 9.081 2.447 1.00 6.81 177 ALA A C 1
ATOM 1201 O O . ALA A 1 171 ? 5.343 9.544 2.186 1.00 7.80 177 ALA A O 1
ATOM 1203 N N . ALA A 1 172 ? 6.807 7.836 2.108 1.00 7.00 178 ALA A N 1
ATOM 1204 C CA . ALA A 1 172 ? 5.841 6.969 1.441 1.00 6.43 178 ALA A CA 1
ATOM 1205 C C . ALA A 1 172 ? 4.678 6.635 2.367 1.00 6.58 178 ALA A C 1
ATOM 1206 O O . ALA A 1 172 ? 3.520 6.601 1.933 1.00 11.11 178 ALA A O 1
ATOM 1208 N N . MET A 1 173 ? 4.967 6.406 3.650 1.00 7.77 179 MET A N 1
ATOM 1209 C CA . MET A 1 173 ? 3.915 6.088 4.612 1.00 10.82 179 MET A CA 1
ATOM 1210 C C . MET A 1 173 ? 2.973 7.268 4.822 1.00 8.79 179 MET A C 1
ATOM 1211 O O . MET A 1 173 ? 1.751 7.091 4.866 1.00 14.19 179 MET A O 1
ATOM 1216 N N . TYR A 1 174 ? 3.520 8.476 4.969 1.00 9.24 180 TYR A N 1
ATOM 1217 C CA . TYR A 1 174 ? 2.685 9.649 5.218 1.00 11.93 180 TYR A CA 1
ATOM 1218 C C . TYR A 1 174 ? 1.857 10.009 3.998 1.00 10.58 180 TYR A C 1
ATOM 1219 O O . TYR A 1 174 ? 0.748 10.537 4.128 1.00 9.80 180 TYR A O 1
ATOM 1228 N N . GLY A 1 175 ? 2.396 9.757 2.809 1.00 10.10 181 GLY A N 1
ATOM 1229 C CA . GLY A 1 175 ? 1.593 9.919 1.608 1.00 8.83 181 GLY A CA 1
ATOM 1230 C C . GLY A 1 175 ? 0.411 8.985 1.584 1.00 12.70 181 GLY A C 1
ATOM 1231 O O . GLY A 1 175 ? -0.735 9.410 1.373 1.00 9.67 181 GLY A O 1
ATOM 1232 N N . MET A 1 176 ? 0.651 7.681 1.795 1.00 9.58 182 MET A N 1
ATOM 1233 C CA . MET A 1 176 ? -0.423 6.696 1.824 1.00 10.01 182 MET A CA 1
ATOM 1234 C C . MET A 1 176 ? -1.458 7.021 2.900 1.00 7.21 182 MET A C 1
ATOM 1235 O O . MET A 1 176 ? -2.665 6.964 2.652 1.00 8.95 182 MET A O 1
ATOM 1240 N N . PHE A 1 177 ? -0.999 7.336 4.111 1.00 9.85 183 PHE A N 1
ATOM 1241 C CA . PHE A 1 177 ? -1.933 7.615 5.199 1.00 13.10 183 PHE A CA 1
ATOM 1242 C C . PHE A 1 177 ? -2.748 8.872 4.913 1.00 10.87 183 PHE A C 1
ATOM 1243 O O . PHE A 1 177 ? -3.947 8.919 5.189 1.00 9.65 183 PHE A O 1
ATOM 1251 N N . GLY A 1 178 ? -2.106 9.893 4.351 1.00 10.86 184 GLY A N 1
ATOM 1252 C CA . GLY A 1 178 ? -2.840 11.110 4.025 1.00 10.61 184 GLY A CA 1
ATOM 1253 C C . GLY A 1 178 ? -3.909 10.874 2.992 1.00 7.90 184 GLY A C 1
ATOM 1254 O O . GLY A 1 178 ? -5.013 11.438 3.067 1.00 7.03 184 GLY A O 1
ATOM 1255 N N . GLY A 1 179 ? -3.622 10.038 1.990 1.00 7.29 185 GLY A N 1
ATOM 1256 C CA . GLY A 1 179 ? -4.633 9.698 1.008 1.00 8.89 185 GLY A CA 1
ATOM 1257 C C . GLY A 1 179 ? -5.755 8.863 1.597 1.00 9.45 185 GLY A C 1
ATOM 1258 O O . GLY A 1 179 ? -6.934 9.086 1.299 1.00 7.68 185 GLY A O 1
ATOM 1259 N N . TYR A 1 180 ? -5.406 7.889 2.441 1.00 8.48 186 TYR A N 1
ATOM 1260 C CA . TYR A 1 180 ? -6.420 7.091 3.120 1.00 8.67 186 TYR A CA 1
ATOM 1261 C C . TYR A 1 180 ? -7.295 7.963 4.017 1.00 8.88 186 TYR A C 1
ATOM 1262 O O . TYR A 1 180 ? -8.522 7.823 4.031 1.00 8.67 186 TYR A O 1
ATOM 1271 N N . LEU A 1 181 ? -6.669 8.855 4.793 1.00 7.96 187 LEU A N 1
ATOM 1272 C CA . LEU A 1 181 ? -7.433 9.692 5.716 1.00 9.63 187 LEU A CA 1
ATOM 1273 C C . LEU A 1 181 ? -8.371 10.635 4.970 1.00 8.87 187 LEU A C 1
ATOM 1274 O O . LEU A 1 181 ? -9.488 10.900 5.428 1.00 8.49 187 LEU A O 1
ATOM 1279 N N . HIS A 1 182 ? -7.935 11.164 3.826 1.00 7.29 188 HIS A N 1
ATOM 1280 C CA . HIS A 1 182 ? -8.842 11.964 3.010 1.00 8.38 188 HIS A CA 1
ATOM 1281 C C . HIS A 1 182 ? -10.001 11.109 2.508 1.00 6.64 188 HIS A C 1
ATOM 1282 O O . HIS A 1 182 ? -11.165 11.531 2.551 1.00 7.69 188 HIS A O 1
ATOM 1289 N N . ALA A 1 183 ? -9.695 9.895 2.040 1.00 6.46 189 ALA A N 1
ATOM 1290 C CA . ALA A 1 183 ? -10.732 9.004 1.528 1.00 10.00 189 ALA A CA 1
ATOM 1291 C C . ALA A 1 183 ? -11.786 8.717 2.590 1.00 6.17 189 ALA A C 1
ATOM 1292 O O . ALA A 1 183 ? -12.990 8.779 2.318 1.00 6.90 189 ALA A O 1
ATOM 1294 N N . VAL A 1 184 ? -11.355 8.409 3.812 1.00 7.25 190 VAL A N 1
ATOM 1295 C CA . VAL A 1 184 ? -12.329 8.072 4.848 1.00 6.60 190 VAL A CA 1
ATOM 1296 C C . VAL A 1 184 ? -13.145 9.302 5.228 1.00 6.74 190 VAL A C 1
ATOM 1297 O O . VAL A 1 184 ? -14.319 9.188 5.597 1.00 8.71 190 VAL A O 1
ATOM 1301 N N . ALA A 1 185 ? -12.547 10.492 5.139 1.00 5.45 191 ALA A N 1
ATOM 1302 C CA . ALA A 1 185 ? -13.312 11.708 5.403 1.00 6.50 191 ALA A CA 1
ATOM 1303 C C . ALA A 1 185 ? -14.406 11.904 4.356 1.00 9.88 191 ALA A C 1
ATOM 1304 O O . ALA A 1 185 ? -15.519 12.331 4.685 1.00 6.98 191 ALA A O 1
ATOM 1306 N N . MET A 1 186 ? -14.119 11.569 3.096 1.00 5.90 192 MET A N 1
ATOM 1307 C CA . MET A 1 186 ? -15.138 11.661 2.052 1.00 5.96 192 MET A CA 1
ATOM 1308 C C . MET A 1 186 ? -16.286 10.692 2.314 1.00 6.83 192 MET A C 1
ATOM 1309 O O . MET A 1 186 ? -17.461 11.056 2.191 1.00 8.09 192 MET A O 1
ATOM 1314 N N . ILE A 1 187 ? -15.968 9.446 2.659 1.00 7.23 193 ILE A N 1
ATOM 1315 C CA . ILE A 1 187 ? -17.039 8.482 2.878 1.00 9.89 193 ILE A CA 1
ATOM 1316 C C . ILE A 1 187 ? -17.733 8.734 4.212 1.00 12.32 193 ILE A C 1
ATOM 1317 O O . ILE A 1 187 ? -18.931 8.456 4.354 1.00 9.65 193 ILE A O 1
ATOM 1322 N N . ARG A 1 188 ? -17.010 9.272 5.200 1.00 10.14 194 ARG A N 1
ATOM 1323 C CA . ARG A 1 188 ? -17.641 9.633 6.467 1.00 11.05 194 ARG A CA 1
ATOM 1324 C C . ARG A 1 188 ? -18.669 10.740 6.265 1.00 13.21 194 ARG A C 1
ATOM 1325 O O . ARG A 1 188 ? -19.769 10.685 6.830 1.00 11.64 194 ARG A O 1
ATOM 1333 N N . ALA A 1 189 ? -18.334 11.748 5.450 1.00 11.84 195 ALA A N 1
ATOM 1334 C CA . ALA A 1 189 ? -19.275 12.834 5.194 1.00 13.24 195 ALA A CA 1
ATOM 1335 C C . ALA A 1 189 ? -20.542 12.329 4.509 1.00 13.14 195 ALA A C 1
ATOM 1336 O O . ALA A 1 189 ? -21.596 12.965 4.612 1.00 14.72 195 ALA A O 1
ATOM 1338 N N . ALA A 1 190 ? -20.465 11.193 3.818 1.00 13.19 196 ALA A N 1
ATOM 1339 C CA . ALA A 1 190 ? -21.636 10.578 3.205 1.00 15.15 196 ALA A CA 1
ATOM 1340 C C . ALA A 1 190 ? -22.332 9.583 4.129 1.00 15.09 196 ALA A C 1
ATOM 1341 O O . ALA A 1 190 ? -23.271 8.906 3.695 1.00 14.32 196 ALA A O 1
ATOM 1343 N N . GLY A 1 191 ? -21.897 9.472 5.384 1.00 13.28 197 GLY A N 1
ATOM 1344 C CA . GLY A 1 191 ? -22.517 8.561 6.326 1.00 18.02 197 GLY A CA 1
ATOM 1345 C C . GLY A 1 191 ? -22.110 7.112 6.190 1.00 20.72 197 GLY A C 1
ATOM 1346 O O . GLY A 1 191 ? -22.756 6.248 6.791 1.00 23.07 197 GLY A O 1
ATOM 1347 N N . VAL A 1 192 ? -21.063 6.815 5.426 1.00 14.67 198 VAL A N 1
ATOM 1348 C CA . VAL A 1 192 ? -20.616 5.440 5.218 1.00 15.91 198 VAL A CA 1
ATOM 1349 C C . VAL A 1 192 ? -19.526 5.129 6.244 1.00 17.46 198 VAL A C 1
ATOM 1350 O O . VAL A 1 192 ? -18.607 5.938 6.415 1.00 16.62 198 VAL A O 1
ATOM 1354 N N . PRO A 1 193 ? -19.590 3.995 6.946 1.00 15.34 199 PRO A N 1
ATOM 1355 C CA . PRO A 1 193 ? -18.565 3.717 7.963 1.00 19.49 199 PRO A CA 1
ATOM 1356 C C . PRO A 1 193 ? -17.220 3.387 7.333 1.00 16.30 199 PRO A C 1
ATOM 1357 O O . PRO A 1 193 ? -17.141 2.814 6.243 1.00 14.96 199 PRO A O 1
ATOM 1361 N N . ALA A 1 194 ? -16.153 3.764 8.044 1.00 10.16 200 ALA A N 1
ATOM 1362 C CA . ALA A 1 194 ? -14.808 3.494 7.555 1.00 17.43 200 ALA A CA 1
ATOM 1363 C C . ALA A 1 194 ? -14.482 2.007 7.607 1.00 18.70 200 ALA A C 1
ATOM 1364 O O . ALA A 1 194 ? -13.680 1.522 6.800 1.00 11.59 200 ALA A O 1
ATOM 1366 N N . THR A 1 195 ? -15.104 1.268 8.530 1.00 13.47 201 THR A N 1
ATOM 1367 C CA . THR A 1 195 ? -14.744 -0.135 8.717 1.00 20.80 201 THR A CA 1
ATOM 1368 C C . THR A 1 195 ? -15.061 -0.962 7.479 1.00 15.32 201 THR A C 1
ATOM 1369 O O . THR A 1 195 ? -14.275 -1.832 7.091 1.00 14.87 201 THR A O 1
ATOM 1373 N N . GLY A 1 196 ? -16.211 -0.712 6.847 1.00 15.34 202 GLY A N 1
ATOM 1374 C CA . GLY A 1 196 ? -16.575 -1.461 5.656 1.00 19.12 202 GLY A CA 1
ATOM 1375 C C . GLY A 1 196 ? -15.826 -1.048 4.412 1.00 19.42 202 GLY A C 1
ATOM 1376 O O . GLY A 1 196 ? -15.756 -1.827 3.453 1.00 18.84 202 GLY A O 1
ATOM 1377 N N . PHE A 1 197 ? -15.274 0.168 4.410 1.00 16.15 203 PHE A N 1
ATOM 1378 C CA . PHE A 1 197 ? -14.488 0.661 3.287 1.00 15.47 203 PHE A CA 1
ATOM 1379 C C . PHE A 1 197 ? -13.088 0.066 3.249 1.00 19.08 203 PHE A C 1
ATOM 1380 O O . PHE A 1 197 ? -12.492 -0.023 2.173 1.00 15.49 203 PHE A O 1
ATOM 1388 N N . THR A 1 198 ? -12.570 -0.375 4.393 1.00 22.79 204 THR A N 1
ATOM 1389 C CA . THR A 1 198 ? -11.176 -0.802 4.478 1.00 20.47 204 THR A CA 1
ATOM 1390 C C . THR A 1 198 ? -10.832 -1.956 3.536 1.00 17.99 204 THR A C 1
ATOM 1391 O O . THR A 1 198 ? -9.789 -1.877 2.872 1.00 21.71 204 THR A O 1
ATOM 1395 N N . PRO A 1 199 ? -11.622 -3.036 3.436 1.00 20.18 205 PRO A N 1
ATOM 1396 C CA . PRO A 1 199 ? -11.273 -4.084 2.452 1.00 21.27 205 PRO A CA 1
ATOM 1397 C C . PRO A 1 199 ? -11.109 -3.574 1.025 1.00 21.16 205 PRO A C 1
ATOM 1398 O O . PRO A 1 199 ? -10.134 -3.932 0.350 1.00 17.70 205 PRO A O 1
ATOM 1402 N N . LEU A 1 200 ? -12.052 -2.762 0.537 1.00 17.99 206 LEU A N 1
ATOM 1403 C CA . LEU A 1 200 ? -11.922 -2.190 -0.801 1.00 19.58 206 LEU A CA 1
ATOM 1404 C C . LEU A 1 200 ? -10.638 -1.377 -0.919 1.00 13.75 206 LEU A C 1
ATOM 1405 O O . LEU A 1 200 ? -9.890 -1.517 -1.894 1.00 10.71 206 LEU A O 1
ATOM 1410 N N . ALA A 1 201 ? -10.363 -0.529 0.076 1.00 10.66 207 ALA A N 1
ATOM 1411 C CA . ALA A 1 201 ? -9.166 0.302 0.020 1.00 10.61 207 ALA A CA 1
ATOM 1412 C C . ALA A 1 201 ? -7.897 -0.546 0.059 1.00 14.50 207 ALA A C 1
ATOM 1413 O O . ALA A 1 201 ? -6.953 -0.292 -0.696 1.00 9.33 207 ALA A O 1
ATOM 1415 N N . THR A 1 202 ? -7.862 -1.574 0.915 1.00 12.90 208 THR A N 1
ATOM 1416 C CA . THR A 1 202 ? -6.674 -2.426 0.997 1.00 16.17 208 THR A CA 1
ATOM 1417 C C . THR A 1 202 ? -6.452 -3.203 -0.293 1.00 13.48 208 THR A C 1
ATOM 1418 O O . THR A 1 202 ? -5.314 -3.320 -0.764 1.00 13.98 208 THR A O 1
ATOM 1422 N N . ASP A 1 203 ? -7.517 -3.773 -0.860 1.00 13.95 209 ASP A N 1
ATOM 1423 C CA . ASP A 1 203 ? -7.384 -4.451 -2.145 1.00 15.17 209 ASP A CA 1
ATOM 1424 C C . ASP A 1 203 ? -6.875 -3.487 -3.207 1.00 14.29 209 ASP A C 1
ATOM 1425 O O . ASP A 1 203 ? -5.956 -3.808 -3.969 1.00 10.10 209 ASP A O 1
ATOM 1430 N N . TRP A 1 204 ? -7.458 -2.288 -3.253 1.00 10.87 210 TRP A N 1
ATOM 1431 C CA . TRP A 1 204 ? -7.067 -1.288 -4.241 1.00 10.16 210 TRP A CA 1
ATOM 1432 C C . TRP A 1 204 ? -5.601 -0.893 -4.084 1.00 9.01 210 TRP A C 1
ATOM 1433 O O . TRP A 1 204 ? -4.834 -0.909 -5.053 1.00 13.02 210 TRP A O 1
ATOM 1444 N N . LEU A 1 205 ? -5.196 -0.517 -2.870 1.00 8.85 211 LEU A N 1
ATOM 1445 C CA . LEU A 1 205 ? -3.819 -0.080 -2.668 1.00 11.02 211 LEU A CA 1
ATOM 1446 C C . LEU A 1 205 ? -2.833 -1.224 -2.859 1.00 11.64 211 LEU A C 1
ATOM 1447 O O . LEU A 1 205 ? -1.716 -1.000 -3.338 1.00 10.18 211 LEU A O 1
ATOM 1452 N N . THR A 1 206 ? -3.222 -2.449 -2.498 1.00 11.64 212 THR A N 1
ATOM 1453 C CA . THR A 1 206 ? -2.370 -3.595 -2.794 1.00 13.01 212 THR A CA 1
ATOM 1454 C C . THR A 1 206 ? -2.170 -3.736 -4.293 1.00 11.19 212 THR A C 1
ATOM 1455 O O . THR A 1 206 ? -1.061 -4.024 -4.755 1.00 12.55 212 THR A O 1
ATOM 1459 N N . ALA A 1 207 ? -3.237 -3.539 -5.068 1.00 9.64 213 ALA A N 1
ATOM 1460 C CA . ALA A 1 207 ? -3.104 -3.546 -6.520 1.00 15.21 213 ALA A CA 1
ATOM 1461 C C . ALA A 1 207 ? -2.196 -2.416 -6.991 1.00 14.78 213 ALA A C 1
ATOM 1462 O O . ALA A 1 207 ? -1.378 -2.597 -7.901 1.00 14.75 213 ALA A O 1
ATOM 1464 N N . MET A 1 208 ? -2.326 -1.238 -6.375 1.00 12.23 214 MET A N 1
ATOM 1465 C CA . MET A 1 208 ? -1.521 -0.091 -6.787 1.00 12.45 214 MET A CA 1
ATOM 1466 C C . MET A 1 208 ? -0.038 -0.308 -6.504 1.00 12.40 214 MET A C 1
ATOM 1467 O O . MET A 1 208 ? 0.814 0.231 -7.221 1.00 14.78 214 MET A O 1
ATOM 1472 N N . LEU A 1 209 ? 0.289 -1.091 -5.473 1.00 11.00 215 LEU A N 1
ATOM 1473 C CA . LEU A 1 209 ? 1.689 -1.385 -5.180 1.00 14.68 215 LEU A CA 1
ATOM 1474 C C . LEU A 1 209 ? 2.355 -2.134 -6.326 1.00 15.73 215 LEU A C 1
ATOM 1475 O O . LEU A 1 209 ? 3.583 -2.083 -6.473 1.00 13.44 215 LEU A O 1
ATOM 1480 N N . GLY A 1 210 ? 1.567 -2.835 -7.145 1.00 14.58 216 GLY A N 1
ATOM 1481 C CA . GLY A 1 210 ? 2.117 -3.511 -8.304 1.00 16.02 216 GLY A CA 1
ATOM 1482 C C . GLY A 1 210 ? 2.553 -2.574 -9.411 1.00 18.98 216 GLY A C 1
ATOM 1483 O O . GLY A 1 210 ? 3.247 -3.007 -10.337 1.00 18.01 216 GLY A O 1
ATOM 1484 N N . ALA A 1 211 ? 2.156 -1.300 -9.343 1.00 11.00 217 ALA A N 1
ATOM 1485 C CA . ALA A 1 211 ? 2.598 -0.322 -10.328 1.00 16.77 217 ALA A CA 1
ATOM 1486 C C . ALA A 1 211 ? 3.978 0.242 -10.015 1.00 17.86 217 ALA A C 1
ATOM 1487 O O . ALA A 1 211 ? 4.568 0.909 -10.872 1.00 18.22 217 ALA A O 1
ATOM 1489 N N . LEU A 1 212 ? 4.506 -0.017 -8.819 1.00 16.41 218 LEU A N 1
ATOM 1490 C CA . LEU A 1 212 ? 5.774 0.586 -8.411 1.00 16.70 218 LEU A CA 1
ATOM 1491 C C . LEU A 1 212 ? 6.964 0.144 -9.257 1.00 18.84 218 LEU A C 1
ATOM 1492 O O . LEU A 1 212 ? 7.762 1.014 -9.648 1.00 13.98 218 LEU A O 1
ATOM 1497 N N . PRO A 1 213 ? 7.169 -1.151 -9.558 1.00 14.93 219 PRO A N 1
ATOM 1498 C CA . PRO A 1 213 ? 8.358 -1.530 -10.348 1.00 15.88 219 PRO A CA 1
ATOM 1499 C C . PRO A 1 213 ? 8.469 -0.804 -11.676 1.00 16.69 219 PRO A C 1
ATOM 1500 O O . PRO A 1 213 ? 9.575 -0.409 -12.064 1.00 17.79 219 PRO A O 1
ATOM 1504 N N . ALA A 1 214 ? 7.357 -0.626 -12.393 1.00 16.84 220 ALA A N 1
ATOM 1505 C CA . ALA A 1 214 ? 7.423 0.083 -13.665 1.00 18.50 220 ALA A CA 1
ATOM 1506 C C . ALA A 1 214 ? 7.781 1.547 -13.450 1.00 18.31 220 ALA A C 1
ATOM 1507 O O . ALA A 1 214 ? 8.561 2.121 -14.217 1.00 17.59 220 ALA A O 1
ATOM 1509 N N . LEU A 1 215 ? 7.227 2.160 -12.402 1.00 20.89 221 LEU A N 1
ATOM 1510 C CA . LEU A 1 215 ? 7.571 3.538 -12.069 1.00 18.88 221 LEU A CA 1
ATOM 1511 C C . LEU A 1 215 ? 9.066 3.672 -11.805 1.00 15.85 221 LEU A C 1
ATOM 1512 O O . LEU A 1 215 ? 9.724 4.581 -12.329 1.00 18.59 221 LEU A O 1
ATOM 1517 N N . ALA A 1 216 ? 9.618 2.761 -10.997 1.00 12.35 222 ALA A N 1
ATOM 1518 C CA . ALA A 1 216 ? 11.042 2.805 -10.681 1.00 15.60 222 ALA A CA 1
ATOM 1519 C C . ALA A 1 216 ? 11.890 2.596 -11.929 1.00 18.91 222 ALA A C 1
ATOM 1520 O O . ALA A 1 216 ? 12.937 3.236 -12.093 1.00 15.64 222 ALA A O 1
ATOM 1522 N N . ARG A 1 217 ? 11.449 1.705 -12.823 1.00 17.49 223 ARG A N 1
ATOM 1523 C CA . ARG A 1 217 ? 12.168 1.486 -14.074 1.00 23.09 223 ARG A CA 1
ATOM 1524 C C . ARG A 1 217 ? 12.211 2.760 -14.909 1.00 15.30 223 ARG A C 1
ATOM 1525 O O . ARG A 1 217 ? 13.247 3.097 -15.490 1.00 19.85 223 ARG A O 1
ATOM 1533 N N . GLY A 1 218 ? 11.093 3.482 -14.972 1.00 16.53 224 GLY A N 1
ATOM 1534 C CA . GLY A 1 218 ? 11.071 4.719 -15.737 1.00 19.13 224 GLY A CA 1
ATOM 1535 C C . GLY A 1 218 ? 11.954 5.783 -15.142 1.00 19.08 224 GLY A C 1
ATOM 1536 O O . GLY A 1 218 ? 12.630 6.527 -15.868 1.00 13.73 224 GLY A O 1
ATOM 1537 N N . VAL A 1 219 ? 11.980 5.895 -13.808 1.00 15.00 225 VAL A N 1
ATOM 1538 C CA . VAL A 1 219 ? 12.821 6.877 -13.140 1.00 13.30 225 VAL A CA 1
ATOM 1539 C C . VAL A 1 219 ? 14.292 6.620 -13.457 1.00 10.99 225 VAL A C 1
ATOM 1540 O O . VAL A 1 219 ? 15.030 7.526 -13.852 1.00 17.58 225 VAL A O 1
ATOM 1544 N N . ASP A 1 220 ? 14.733 5.377 -13.265 1.00 15.42 226 ASP A N 1
ATOM 1545 C CA . ASP A 1 220 ? 16.136 5.059 -13.505 1.00 14.38 226 ASP A CA 1
ATOM 1546 C C . ASP A 1 220 ? 16.482 5.152 -14.986 1.00 16.50 226 ASP A C 1
ATOM 1547 O O . ASP A 1 220 ? 17.583 5.590 -15.341 1.00 14.67 226 ASP A O 1
ATOM 1552 N N . SER A 1 221 ? 15.557 4.757 -15.863 1.00 16.40 227 SER A N 1
ATOM 1553 C CA . SER A 1 221 ? 15.866 4.731 -17.287 1.00 18.11 227 SER A CA 1
ATOM 1554 C C . SER A 1 221 ? 15.733 6.105 -17.928 1.00 19.49 227 SER A C 1
ATOM 1555 O O . SER A 1 221 ? 16.382 6.376 -18.945 1.00 21.43 227 SER A O 1
ATOM 1558 N N . GLY A 1 222 ? 14.907 6.982 -17.360 1.00 20.11 228 GLY A N 1
ATOM 1559 C CA . GLY A 1 222 ? 14.530 8.196 -18.046 1.00 19.68 228 GLY A CA 1
ATOM 1560 C C . GLY A 1 222 ? 13.506 7.993 -19.139 1.00 18.95 228 GLY A C 1
ATOM 1561 O O . GLY A 1 222 ? 13.121 8.968 -19.794 1.00 21.08 228 GLY A O 1
ATOM 1562 N N . ASP A 1 223 ? 13.057 6.757 -19.362 1.00 20.32 229 ASP A N 1
ATOM 1563 C CA . ASP A 1 223 ? 12.006 6.455 -20.335 1.00 24.42 229 ASP A CA 1
ATOM 1564 C C . ASP A 1 223 ? 10.676 6.414 -19.594 1.00 21.74 229 ASP A C 1
ATOM 1565 O O . ASP A 1 223 ? 10.304 5.386 -19.028 1.00 18.05 229 ASP A O 1
ATOM 1570 N N . HIS A 1 224 ? 9.947 7.524 -19.619 1.00 20.26 230 HIS A N 1
ATOM 1571 C CA . HIS A 1 224 ? 8.690 7.635 -18.881 1.00 22.20 230 HIS A CA 1
ATOM 1572 C C . HIS A 1 224 ? 7.513 7.125 -19.701 1.00 27.15 230 HIS A C 1
ATOM 1573 O O . HIS A 1 224 ? 6.528 7.820 -19.942 1.00 25.01 230 HIS A O 1
ATOM 1580 N N . ALA A 1 225 ? 7.635 5.874 -20.139 1.00 33.03 231 ALA A N 1
ATOM 1581 C CA . ALA A 1 225 ? 6.556 5.222 -20.863 1.00 31.52 231 ALA A CA 1
ATOM 1582 C C . ALA A 1 225 ? 5.333 5.089 -19.970 1.00 31.20 231 ALA A C 1
ATOM 1583 O O . ALA A 1 225 ? 5.444 4.800 -18.775 1.00 38.03 231 ALA A O 1
ATOM 1585 N N . ALA A 1 226 ? 4.162 5.314 -20.555 1.00 31.21 232 ALA A N 1
ATOM 1586 C CA . ALA A 1 226 ? 2.912 5.248 -19.817 1.00 30.81 232 ALA A CA 1
ATOM 1587 C C . ALA A 1 226 ? 2.334 3.838 -19.851 1.00 41.35 232 ALA A C 1
ATOM 1588 O O . ALA A 1 226 ? 2.458 3.115 -20.846 1.00 43.72 232 ALA A O 1
ATOM 1590 N N . ASP A 1 227 ? 1.634 3.483 -18.786 1.00 41.97 233 ASP A N 1
ATOM 1591 C CA . ASP A 1 227 ? 0.973 2.154 -18.709 1.00 42.10 233 ASP A CA 1
ATOM 1592 C C . ASP A 1 227 ? -0.493 2.368 -19.084 1.00 44.06 233 ASP A C 1
ATOM 1593 O O . ASP A 1 227 ? -1.338 1.620 -18.586 1.00 43.93 233 ASP A O 1
ATOM 1598 N N . GLY A 1 228 ? -0.755 3.324 -19.978 1.00 44.59 234 GLY A N 1
ATOM 1599 C CA . GLY A 1 228 ? -2.098 3.710 -20.331 1.00 43.13 234 GLY A CA 1
ATOM 1600 C C . GLY A 1 228 ? -2.653 4.779 -19.415 1.0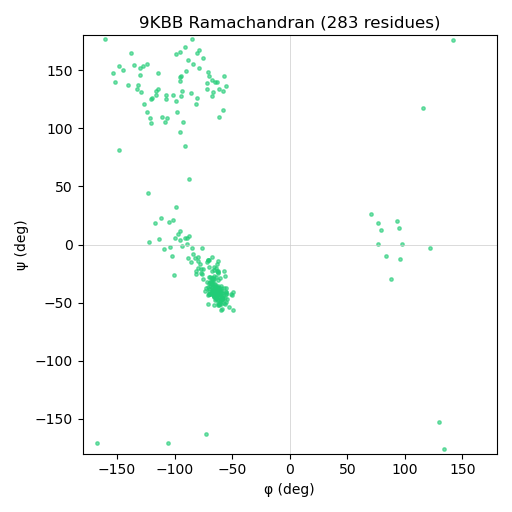0 41.50 234 GLY A C 1
ATOM 1601 O O . GLY A 1 228 ? -3.488 5.582 -19.847 1.00 48.14 234 GLY A O 1
ATOM 1602 N N . SER A 1 229 ? -2.203 4.803 -18.156 1.00 43.93 235 SER A N 1
ATOM 1603 C CA . SER A 1 229 ? -2.616 5.825 -17.198 1.00 42.51 235 SER A CA 1
ATOM 1604 C C . SER A 1 229 ? -1.622 6.980 -17.279 1.00 34.86 235 SER A C 1
ATOM 1605 O O . SER A 1 229 ? -0.650 7.068 -16.528 1.00 35.97 235 SER A O 1
ATOM 1608 N N . ALA A 1 230 ? -1.874 7.876 -18.225 1.00 28.65 236 ALA A N 1
ATOM 1609 C CA . ALA A 1 230 ? -0.954 8.968 -18.500 1.00 25.78 236 ALA A CA 1
ATOM 1610 C C . ALA A 1 230 ? -1.262 10.175 -17.618 1.00 21.93 236 ALA A C 1
ATOM 1611 O O . ALA A 1 230 ? -2.368 10.327 -17.091 1.00 20.18 236 ALA A O 1
ATOM 1613 N N . VAL A 1 231 ? -0.248 11.031 -17.461 1.00 23.12 237 VAL A N 1
ATOM 1614 C CA . VAL A 1 231 ? -0.352 12.204 -16.596 1.00 13.03 237 VAL A CA 1
ATOM 1615 C C . VAL A 1 231 ? -1.539 13.074 -16.993 1.00 18.77 237 VAL A C 1
ATOM 1616 O O . VAL A 1 231 ? -2.273 13.576 -16.133 1.00 16.37 237 VAL A O 1
ATOM 1620 N N . GLY A 1 232 ? -1.736 13.268 -18.297 1.00 18.71 238 GLY A N 1
ATOM 1621 C CA . GLY A 1 232 ? -2.768 14.195 -18.743 1.00 17.57 238 GLY A CA 1
ATOM 1622 C C . GLY A 1 232 ? -4.157 13.758 -18.343 1.00 18.57 238 GLY A C 1
ATOM 1623 O O . GLY A 1 232 ? -4.981 14.570 -17.905 1.00 15.78 238 GLY A O 1
ATOM 1624 N N . MET A 1 233 ? -4.457 12.464 -18.485 1.00 22.09 239 MET A N 1
ATOM 1625 C CA . MET A 1 233 ? -5.774 11.973 -18.102 1.00 24.43 239 MET A CA 1
ATOM 1626 C C . MET A 1 233 ? -5.948 12.040 -16.587 1.00 26.31 239 MET A C 1
ATOM 1627 O O . MET A 1 233 ? -7.008 12.438 -16.091 1.00 25.55 239 MET A O 1
ATOM 1632 N N . GLN A 1 234 ? -4.909 11.653 -15.842 1.00 22.42 240 GLN A N 1
ATOM 1633 C CA . GLN A 1 234 ? -4.964 11.716 -14.386 1.00 23.17 240 GLN A CA 1
ATOM 1634 C C . GLN A 1 234 ? -5.147 13.146 -13.903 1.00 22.83 240 GLN A C 1
ATOM 1635 O O . GLN A 1 234 ? -5.847 13.391 -12.912 1.00 22.88 240 GLN A O 1
ATOM 1641 N N . ALA A 1 235 ? -4.509 14.102 -14.582 1.00 22.11 241 ALA A N 1
ATOM 1642 C CA . ALA A 1 235 ? -4.748 15.504 -14.271 1.00 18.54 241 ALA A CA 1
ATOM 1643 C C . ALA A 1 235 ? -6.198 15.882 -14.551 1.00 24.24 241 ALA A C 1
ATOM 1644 O O . ALA A 1 235 ? -6.823 16.605 -13.765 1.00 23.40 241 ALA A O 1
ATOM 1646 N N . ALA A 1 236 ? -6.761 15.383 -15.656 1.00 23.60 242 ALA A N 1
ATOM 1647 C CA . ALA A 1 236 ? -8.146 15.711 -15.984 1.00 25.36 242 ALA A CA 1
ATOM 1648 C C . ALA A 1 236 ? -9.130 15.065 -15.017 1.00 22.52 242 ALA A C 1
ATOM 1649 O O . ALA A 1 236 ? -10.224 15.599 -14.806 1.00 28.03 242 ALA A O 1
ATOM 1651 N N . ALA A 1 237 ? -8.768 13.926 -14.420 1.00 22.30 243 ALA A N 1
ATOM 1652 C CA . ALA A 1 237 ? -9.675 13.233 -13.513 1.00 20.62 243 ALA A CA 1
ATOM 1653 C C . ALA A 1 237 ? -9.590 13.753 -12.082 1.00 24.15 243 ALA A C 1
ATOM 1654 O O . ALA A 1 237 ? -10.491 13.477 -11.282 1.00 19.60 243 ALA A O 1
ATOM 1656 N N . PHE A 1 238 ? -8.538 14.506 -11.750 1.00 15.85 244 PHE A N 1
ATOM 1657 C CA . PHE A 1 238 ? -8.367 14.995 -10.386 1.00 18.54 244 PHE A CA 1
ATOM 1658 C C . PHE A 1 238 ? -9.435 16.011 -10.009 1.00 16.57 244 PHE A C 1
ATOM 1659 O O . PHE A 1 238 ? -9.786 16.132 -8.829 1.00 16.93 244 PHE A O 1
ATOM 1667 N N . GLY A 1 239 ? -9.961 16.740 -10.993 1.00 17.37 245 GLY A N 1
ATOM 1668 C CA . GLY A 1 239 ? -10.921 17.793 -10.696 1.00 16.76 245 GLY A CA 1
ATOM 1669 C C . GLY A 1 239 ? -12.203 17.275 -10.087 1.00 15.97 245 GLY A C 1
ATOM 1670 O O . GLY A 1 239 ? -12.815 17.939 -9.242 1.00 10.53 245 GLY A O 1
ATOM 1671 N N . ASN A 1 240 ? -12.657 16.092 -10.514 1.00 15.05 246 ASN A N 1
ATOM 1672 C CA . ASN A 1 240 ? -13.836 15.485 -9.909 1.00 14.60 246 ASN A CA 1
ATOM 1673 C C . ASN A 1 240 ? -13.589 15.143 -8.445 1.00 10.44 246 ASN A C 1
ATOM 1674 O O . ASN A 1 240 ? -14.490 15.260 -7.607 1.00 9.67 246 ASN A O 1
ATOM 1679 N N . LEU A 1 241 ? -12.375 14.690 -8.131 1.00 10.79 247 LEU A N 1
ATOM 1680 C CA . LEU A 1 241 ? -12.028 14.393 -6.747 1.00 12.29 247 LEU A CA 1
ATOM 1681 C C . LEU A 1 241 ? -12.101 15.646 -5.886 1.00 12.03 247 LEU A C 1
ATOM 1682 O O . LEU A 1 241 ? -12.604 15.606 -4.757 1.00 10.00 247 LEU A O 1
ATOM 1687 N N . LEU A 1 242 ? -11.607 16.770 -6.407 1.00 10.24 248 LEU A N 1
ATOM 1688 C CA . LEU A 1 242 ? -11.672 18.023 -5.663 1.00 12.48 248 LEU A CA 1
ATOM 1689 C C . LEU A 1 242 ? -13.117 18.476 -5.492 1.00 10.34 248 LEU A C 1
ATOM 1690 O O . LEU A 1 242 ? -13.526 18.901 -4.403 1.00 8.49 248 LEU A O 1
ATOM 1695 N N . ALA A 1 243 ? -13.900 18.396 -6.567 1.00 10.26 249 ALA A N 1
ATOM 1696 C CA . ALA A 1 243 ? -15.289 18.838 -6.512 1.00 10.47 249 ALA A CA 1
ATOM 1697 C C . ALA A 1 243 ? -16.103 17.977 -5.550 1.00 10.62 249 ALA A C 1
ATOM 1698 O O . ALA A 1 243 ? -16.905 18.494 -4.762 1.00 11.81 249 ALA A O 1
ATOM 1700 N N . ALA A 1 244 ? -15.908 16.658 -5.600 1.00 10.44 250 ALA A N 1
ATOM 1701 C CA . ALA A 1 244 ? -16.649 15.781 -4.700 1.00 9.69 250 ALA A CA 1
ATOM 1702 C C . ALA A 1 244 ? -16.262 16.031 -3.246 1.00 8.46 250 ALA A C 1
ATOM 1703 O O . ALA A 1 244 ? -17.103 15.928 -2.345 1.00 9.37 250 ALA A O 1
ATOM 1705 N N . SER A 1 245 ? -14.994 16.368 -2.998 1.00 8.61 251 SER A N 1
ATOM 1706 C CA . SER A 1 245 ? -14.575 16.712 -1.643 1.00 5.87 251 SER A CA 1
ATOM 1707 C C . SER A 1 245 ? -15.314 17.955 -1.151 1.00 7.41 251 SER A C 1
ATOM 1708 O O . SER A 1 245 ? -15.826 17.985 -0.026 1.00 10.49 251 SER A O 1
ATOM 1711 N N . ARG A 1 246 ? -15.388 18.988 -1.996 1.00 9.23 252 ARG A N 1
ATOM 1712 C CA . ARG A 1 246 ? -16.122 20.191 -1.617 1.00 13.66 252 ARG A CA 1
ATOM 1713 C C . ARG A 1 246 ? -17.600 19.884 -1.415 1.00 12.80 252 ARG A C 1
ATOM 1714 O O . ARG A 1 246 ? -18.236 20.430 -0.507 1.00 22.86 252 ARG A O 1
ATOM 1722 N N . GLU A 1 247 ? -18.150 18.992 -2.240 1.00 12.76 253 GLU A N 1
ATOM 1723 C CA . GLU A 1 247 ? -19.538 18.576 -2.081 1.00 13.32 253 GLU A CA 1
ATOM 1724 C C . GLU A 1 247 ? -19.795 18.041 -0.680 1.00 16.96 253 GLU A C 1
ATOM 1725 O O . GLU A 1 247 ? -20.833 18.328 -0.075 1.00 18.94 253 GLU A O 1
ATOM 1731 N N . GLY A 1 248 ? -18.855 17.272 -0.141 1.00 10.75 254 GLY A N 1
ATOM 1732 C CA . GLY A 1 248 ? -19.005 16.729 1.188 1.00 11.37 254 GLY A CA 1
ATOM 1733 C C . GLY A 1 248 ? -18.486 17.593 2.314 1.00 12.86 254 GLY A C 1
ATOM 1734 O O . 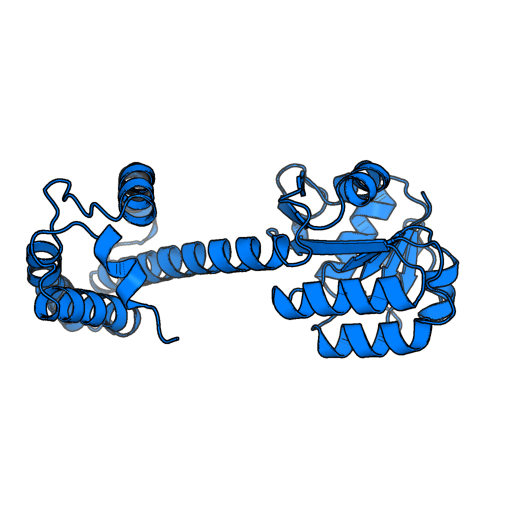GLY A 1 248 ? -18.496 17.146 3.464 1.00 12.58 254 GLY A O 1
ATOM 1735 N N . GLY A 1 249 ? -18.042 18.817 2.031 1.00 13.02 255 GLY A N 1
ATOM 1736 C CA . GLY A 1 249 ? -17.486 19.660 3.073 1.00 16.20 255 GLY A CA 1
ATOM 1737 C C . GLY A 1 249 ? -16.138 19.192 3.569 1.00 16.20 255 GLY A C 1
ATOM 1738 O O . GLY A 1 249 ? -15.774 19.464 4.717 1.00 15.62 255 GLY A O 1
ATOM 1739 N N . VAL A 1 250 ? -15.387 18.485 2.730 1.00 9.87 256 VAL A N 1
ATOM 1740 C CA . VAL A 1 250 ? -14.082 17.949 3.096 1.00 9.35 256 VAL A CA 1
ATOM 1741 C C . VAL A 1 250 ? -13.007 18.851 2.509 1.00 10.98 256 VAL A C 1
ATOM 1742 O O . VAL A 1 250 ? -13.033 19.164 1.310 1.00 10.28 256 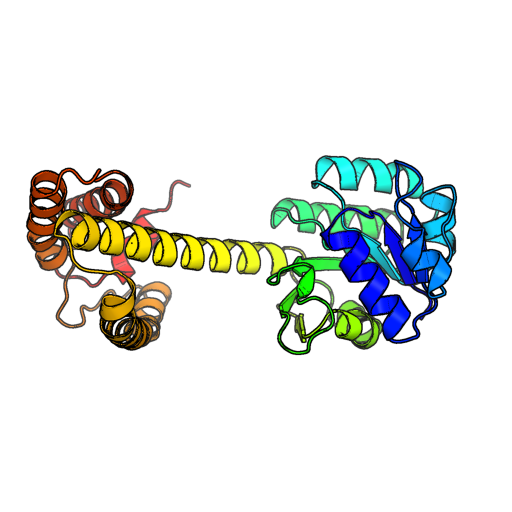VAL A O 1
ATOM 1746 N N . SER A 1 251 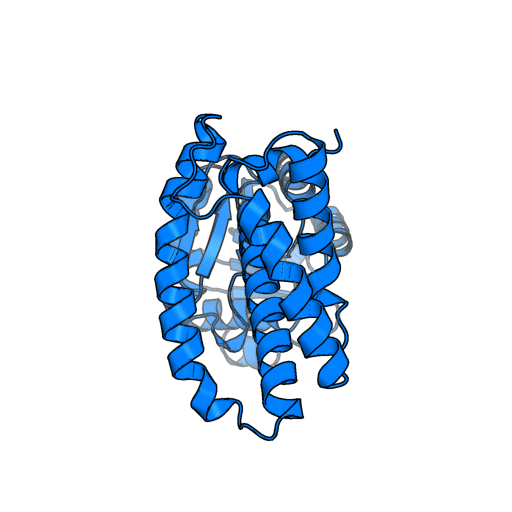? -12.066 19.269 3.354 1.00 10.87 257 SER A N 1
ATOM 1747 C CA . SER A 1 251 ? -10.942 20.077 2.901 1.00 11.24 257 SER A CA 1
ATOM 1748 C C . SER A 1 251 ? -10.170 19.359 1.799 1.00 9.55 257 SER A C 1
ATOM 1749 O O . SER A 1 251 ? -10.048 18.131 1.807 1.00 8.54 257 SER A O 1
ATOM 1752 N N . THR A 1 252 ? -9.651 20.134 0.842 1.00 6.54 258 THR A N 1
ATOM 1753 C CA . THR A 1 252 ? -8.827 19.602 -0.238 1.00 11.47 258 THR A CA 1
ATOM 1754 C C . THR A 1 252 ? -7.337 19.743 0.041 1.00 12.56 258 THR A C 1
ATOM 1755 O O . THR A 1 252 ? -6.526 19.482 -0.853 1.00 11.79 258 THR A O 1
ATOM 1759 N N . SER A 1 253 ? -6.966 20.143 1.262 1.00 11.06 259 SER A N 1
ATOM 1760 C CA . SER A 1 253 ? -5.579 20.479 1.582 1.00 13.23 259 SER A CA 1
ATOM 1761 C C . SER A 1 253 ? -4.609 19.345 1.257 1.00 12.56 259 SER A C 1
ATOM 1762 O O . SER A 1 253 ? -3.519 19.580 0.721 1.00 10.06 259 SER A O 1
ATOM 1765 N N . LEU A 1 254 ? -4.985 18.107 1.583 1.00 9.98 260 LEU A N 1
ATOM 1766 C CA . LEU A 1 254 ? -4.085 16.979 1.373 1.00 10.78 260 LEU A CA 1
ATOM 1767 C C . LEU A 1 254 ? -3.880 16.657 -0.105 1.00 12.52 260 LEU A C 1
ATOM 1768 O O . LEU A 1 254 ? -2.894 15.995 -0.450 1.00 14.25 260 LEU A O 1
ATOM 1773 N N . LEU A 1 255 ? -4.776 17.114 -0.982 1.00 11.45 261 LEU A N 1
ATOM 1774 C CA . LEU A 1 255 ? -4.745 16.734 -2.389 1.00 14.18 261 LEU A CA 1
ATOM 1775 C C . LEU A 1 255 ? -4.123 17.782 -3.295 1.00 14.74 261 LEU A C 1
ATOM 1776 O O . LEU A 1 255 ? -3.608 17.430 -4.361 1.00 14.54 261 LEU A O 1
ATOM 1781 N N . GLU A 1 256 ? -4.166 19.060 -2.903 1.00 16.01 262 GLU A N 1
ATOM 1782 C CA . GLU A 1 256 ? -3.656 20.153 -3.727 1.00 15.70 262 GLU A CA 1
ATOM 1783 C C . GLU A 1 256 ? -2.241 19.968 -4.279 1.00 15.08 262 GLU A C 1
ATOM 1784 O O . GLU A 1 256 ? -2.009 20.280 -5.431 1.00 11.18 262 GLU A O 1
ATOM 1790 N N . PRO A 1 257 ? -1.254 19.485 -3.476 1.00 11.91 263 PRO A N 1
ATOM 1791 C CA . PRO A 1 257 ? 0.101 19.359 -4.058 1.00 12.47 263 PRO A CA 1
ATOM 1792 C C . PRO A 1 257 ? 0.177 18.386 -5.215 1.00 11.28 263 PRO A C 1
ATOM 1793 O O . PRO A 1 257 ? 0.940 18.617 -6.159 1.00 9.62 263 PRO A O 1
ATOM 1797 N N . VAL A 1 258 ? -0.578 17.287 -5.166 1.00 13.31 264 VAL A N 1
ATOM 1798 C CA . VAL A 1 258 ? -0.544 16.334 -6.271 1.00 14.91 264 VAL A CA 1
ATOM 1799 C C . VAL A 1 258 ? -1.215 16.925 -7.503 1.00 12.97 264 VAL A C 1
ATOM 1800 O O . VAL A 1 258 ? -0.732 16.745 -8.627 1.00 15.30 264 VAL A O 1
ATOM 1804 N N . ARG A 1 259 ? -2.331 17.638 -7.317 1.00 12.35 265 ARG A N 1
ATOM 1805 C CA . ARG A 1 259 ? -2.950 18.339 -8.441 1.00 13.34 265 ARG A CA 1
ATOM 1806 C C . ARG A 1 259 ? -1.960 19.288 -9.105 1.00 16.62 265 ARG A C 1
ATOM 1807 O O . ARG A 1 259 ? -1.793 19.271 -10.329 1.00 12.84 265 ARG A O 1
ATOM 1815 N N . ARG A 1 260 ? -1.312 20.141 -8.308 1.00 14.48 266 ARG A N 1
ATOM 1816 C CA . ARG A 1 260 ? -0.384 21.118 -8.871 1.00 12.30 266 ARG A CA 1
ATOM 1817 C C . ARG A 1 260 ? 0.756 20.433 -9.611 1.00 10.28 266 ARG A C 1
ATOM 1818 O O . ARG A 1 260 ? 1.151 20.862 -10.700 1.00 7.60 266 ARG A O 1
ATOM 1826 N N . LEU A 1 261 ? 1.298 19.362 -9.028 1.00 9.15 267 LEU A N 1
ATOM 1827 C CA . LEU A 1 261 ? 2.368 18.616 -9.685 1.00 9.41 267 LEU A CA 1
ATOM 1828 C C . LEU A 1 261 ? 1.910 18.036 -11.017 1.00 11.89 267 LEU A C 1
ATOM 1829 O O . LEU A 1 261 ? 2.666 18.035 -11.997 1.00 10.42 267 LEU A O 1
ATOM 1834 N N . LEU A 1 262 ? 0.682 17.516 -11.065 1.00 9.13 268 LEU A N 1
ATOM 1835 C CA . LEU A 1 262 ? 0.156 16.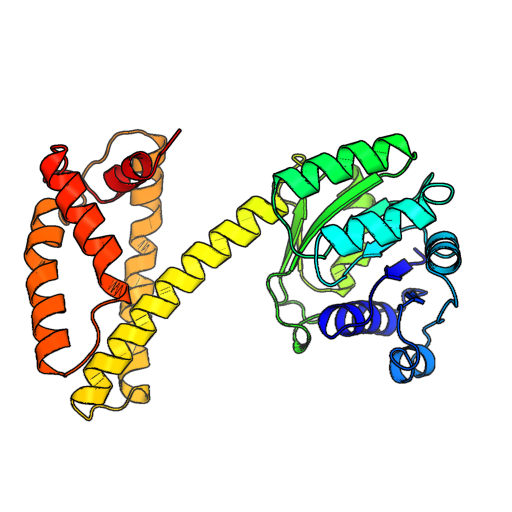985 -12.319 1.00 8.97 268 LEU A CA 1
ATOM 1836 C C . LEU A 1 262 ? -0.004 18.097 -13.348 1.00 9.76 268 LEU A C 1
ATOM 1837 O O . LEU A 1 262 ? 0.420 17.956 -14.502 1.00 9.84 268 LEU A O 1
ATOM 1842 N N . ASP A 1 263 ? -0.610 19.215 -12.938 1.00 10.41 269 ASP A N 1
ATOM 1843 C CA . ASP A 1 263 ? -0.765 20.356 -13.837 1.00 15.27 269 ASP A CA 1
ATOM 1844 C C . ASP A 1 263 ? 0.585 20.860 -14.328 1.00 13.46 269 ASP A C 1
ATOM 1845 O O . ASP A 1 263 ? 0.736 21.218 -15.504 1.00 10.55 269 ASP A O 1
ATOM 1850 N N . ASP A 1 264 ? 1.571 20.916 -13.432 1.00 9.94 270 ASP A N 1
ATOM 1851 C CA . ASP A 1 264 ? 2.902 21.362 -13.823 1.00 9.42 270 ASP A CA 1
ATOM 1852 C C . ASP A 1 264 ? 3.542 20.389 -14.803 1.00 10.79 270 ASP A C 1
ATOM 1853 O O . ASP A 1 264 ? 4.284 20.802 -15.703 1.00 9.04 270 ASP A O 1
ATOM 1858 N N . ALA A 1 265 ? 3.291 19.091 -14.624 1.00 8.15 271 ALA A N 1
ATOM 1859 C CA . ALA A 1 265 ? 3.831 18.105 -15.551 1.00 9.99 271 ALA A CA 1
ATOM 1860 C C . ALA A 1 265 ? 3.228 18.275 -16.939 1.00 9.80 271 ALA A C 1
ATOM 1861 O O . ALA A 1 265 ? 3.930 18.151 -17.949 1.00 13.76 271 ALA A O 1
ATOM 1863 N N . VAL A 1 266 ? 1.926 18.558 -17.001 1.00 10.12 272 VAL A N 1
ATOM 1864 C CA . VAL A 1 266 ? 1.274 18.813 -18.286 1.00 12.14 272 VAL A CA 1
ATOM 1865 C C . VAL A 1 266 ? 1.878 20.043 -18.944 1.00 12.58 272 VAL A C 1
ATOM 1866 O O . VAL A 1 266 ? 2.207 20.029 -20.136 1.00 13.87 272 VAL A O 1
ATOM 1870 N N . ARG A 1 267 ? 2.025 21.128 -18.178 1.00 13.12 273 ARG A N 1
ATOM 1871 C CA . ARG A 1 267 ? 2.670 22.329 -18.702 1.00 15.44 273 ARG A CA 1
ATOM 1872 C C . ARG A 1 267 ? 4.072 22.034 -19.217 1.00 17.19 273 ARG A C 1
ATOM 1873 O O . ARG A 1 267 ? 4.503 22.607 -20.224 1.00 17.62 273 ARG A O 1
ATOM 1881 N N . ALA A 1 268 ? 4.802 21.151 -18.535 1.00 13.63 274 ALA A N 1
ATOM 1882 C CA . ALA A 1 268 ? 6.152 20.795 -18.952 1.00 16.13 274 ALA A CA 1
ATOM 1883 C C . ALA A 1 268 ? 6.178 19.855 -20.153 1.00 16.91 274 ALA A C 1
ATOM 1884 O O . ALA A 1 268 ? 7.270 19.522 -20.627 1.00 16.09 274 ALA A O 1
ATOM 1886 N N . GLY A 1 269 ? 5.022 19.416 -20.652 1.00 14.32 275 GLY A N 1
ATOM 1887 C CA . GLY A 1 269 ? 4.973 18.566 -21.827 1.00 17.81 275 GLY A CA 1
ATOM 1888 C C . GLY A 1 269 ? 4.949 17.079 -21.557 1.00 19.09 275 GLY A C 1
ATOM 1889 O O . GLY A 1 269 ? 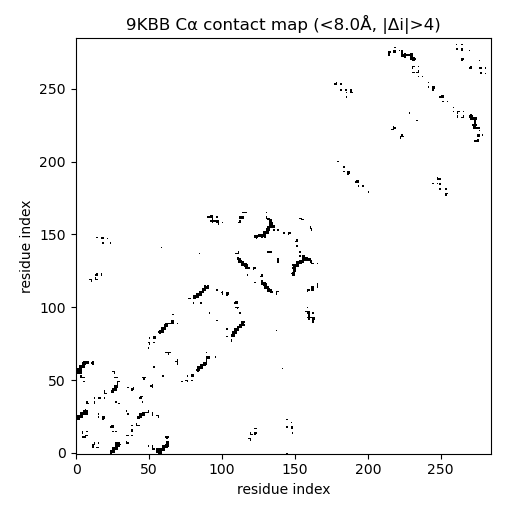5.270 16.299 -22.463 1.00 14.09 275 GLY A O 1
ATOM 1890 N N . HIS A 1 270 ? 4.560 16.656 -20.352 1.00 14.31 276 HIS A N 1
ATOM 1891 C CA . HIS A 1 270 ? 4.605 15.254 -19.953 1.00 12.26 276 HIS A CA 1
ATOM 1892 C C . HIS A 1 270 ? 3.226 14.607 -19.930 1.00 14.69 276 HIS A C 1
ATOM 1893 O O . HIS A 1 270 ? 3.046 13.569 -19.286 1.00 14.69 276 HIS A O 1
ATOM 1900 N N . GLY A 1 271 ? 2.250 15.200 -20.617 1.00 14.63 277 GLY A N 1
ATOM 1901 C CA . GLY A 1 271 ? 0.882 14.709 -20.537 1.00 13.92 277 GLY A CA 1
ATOM 1902 C C . GLY A 1 271 ? 0.718 13.279 -21.013 1.00 16.76 277 GLY A C 1
ATOM 1903 O O . GLY A 1 271 ? -0.168 12.562 -20.542 1.00 19.00 277 GLY A O 1
ATOM 1904 N N . ALA A 1 272 ? 1.560 12.841 -21.942 1.00 18.05 278 ALA A N 1
ATOM 1905 C CA . ALA A 1 272 ? 1.463 11.490 -22.475 1.00 18.63 278 ALA A CA 1
ATOM 1906 C C . ALA A 1 272 ? 2.363 10.504 -21.744 1.00 20.79 278 ALA A C 1
ATOM 1907 O O . ALA A 1 272 ? 2.357 9.313 -22.076 1.00 20.02 278 ALA A O 1
ATOM 1909 N N . ASP A 1 273 ? 3.124 10.960 -20.756 1.00 15.90 279 ASP A N 1
ATOM 1910 C CA . ASP A 1 273 ? 4.036 10.102 -20.017 1.00 17.35 279 ASP A CA 1
ATOM 1911 C C . ASP A 1 273 ? 3.349 9.518 -18.793 1.00 14.64 279 ASP A C 1
ATOM 1912 O O . ASP A 1 273 ? 2.242 9.909 -18.423 1.00 19.40 279 ASP A O 1
ATOM 1917 N N . GLY A 1 274 ? 4.028 8.555 -18.171 1.00 15.18 280 GLY A N 1
ATOM 1918 C CA . GLY A 1 274 ? 3.599 8.024 -16.898 1.00 18.81 280 GLY A CA 1
ATOM 1919 C C . GLY A 1 274 ? 4.103 8.873 -15.744 1.00 21.62 280 GLY A C 1
ATOM 1920 O O . GLY A 1 274 ? 4.844 9.839 -15.918 1.00 15.21 280 GLY A O 1
ATOM 1921 N N . LEU A 1 275 ? 3.697 8.485 -14.531 1.00 17.94 281 LEU A N 1
ATOM 1922 C CA . LEU A 1 275 ? 4.020 9.262 -13.337 1.00 17.71 281 LEU A CA 1
ATOM 1923 C C . LEU A 1 275 ? 5.505 9.257 -12.996 1.00 13.64 281 LEU A C 1
ATOM 1924 O O . LEU A 1 275 ? 5.924 10.038 -12.135 1.00 15.49 281 LEU A O 1
ATOM 1929 N N . SER A 1 276 ? 6.307 8.408 -13.641 1.00 15.70 282 SER A N 1
ATOM 1930 C CA . SER A 1 276 ? 7.748 8.451 -13.413 1.00 15.56 282 SER A CA 1
ATOM 1931 C C . SER A 1 276 ? 8.339 9.789 -13.843 1.00 17.92 282 SER A C 1
ATOM 1932 O O . SER A 1 276 ? 9.411 10.177 -13.363 1.00 16.19 282 SER A O 1
ATOM 1935 N N . ALA A 1 277 ? 7.662 10.508 -14.744 1.00 17.45 283 ALA A N 1
ATOM 1936 C CA . ALA A 1 277 ? 8.141 11.824 -15.152 1.00 16.46 283 ALA A CA 1
ATOM 1937 C C . ALA A 1 277 ? 8.004 12.863 -14.045 1.00 14.66 283 ALA A C 1
ATOM 1938 O O . ALA A 1 277 ? 8.584 13.949 -14.161 1.00 12.42 283 ALA A O 1
ATOM 1940 N N . LEU A 1 278 ? 7.253 12.563 -12.979 1.00 11.04 284 LEU A N 1
ATOM 1941 C CA . LEU A 1 278 ? 7.011 13.556 -11.935 1.00 12.41 284 LEU A CA 1
ATOM 1942 C C . LEU A 1 278 ? 8.211 13.723 -11.015 1.00 12.83 284 LEU A C 1
ATOM 1943 O O . LEU A 1 278 ? 8.334 14.755 -10.343 1.00 11.91 284 LEU A O 1
ATOM 1948 N N . VAL A 1 279 ? 9.092 12.724 -10.970 1.00 10.90 285 VAL A N 1
ATOM 1949 C CA . VAL A 1 279 ? 10.143 12.692 -9.956 1.00 12.14 285 VAL A CA 1
ATOM 1950 C C . VAL A 1 279 ? 11.113 13.849 -10.154 1.00 11.90 285 VAL A C 1
ATOM 1951 O O . VAL A 1 279 ? 11.399 14.608 -9.219 1.00 13.55 285 VAL A O 1
ATOM 1955 N N . ASP A 1 280 ? 11.631 14.004 -11.376 1.00 10.91 286 ASP A N 1
ATOM 1956 C CA . ASP A 1 280 ? 12.618 15.047 -11.631 1.00 19.34 286 ASP A CA 1
ATOM 1957 C C . ASP A 1 280 ? 12.011 16.441 -11.595 1.00 16.22 286 ASP A C 1
ATOM 1958 O O . ASP A 1 280 ? 12.752 17.427 -11.550 1.00 14.36 286 ASP A O 1
ATOM 1963 N N . LEU A 1 281 ? 10.687 16.548 -11.618 1.00 13.40 287 LEU A N 1
ATOM 1964 C CA . LEU A 1 281 ? 10.043 17.834 -11.416 1.00 11.12 287 LEU A CA 1
ATOM 1965 C C . LEU A 1 281 ? 10.137 18.313 -9.972 1.00 10.42 287 LEU A C 1
ATOM 1966 O O . LEU A 1 281 ? 9.894 19.495 -9.708 1.00 9.10 287 LEU A O 1
ATOM 1971 N N . LEU A 1 282 ? 10.492 17.436 -9.035 1.00 11.45 288 LEU A N 1
ATOM 1972 C CA . LEU A 1 282 ? 10.651 17.827 -7.641 1.00 9.43 288 LEU A CA 1
ATOM 1973 C C . LEU A 1 282 ? 12.034 18.390 -7.335 1.00 14.65 288 LEU A C 1
ATOM 1974 O O . LEU A 1 282 ? 12.281 18.802 -6.195 1.00 12.32 288 LEU A O 1
ATOM 1979 N N . ARG A 1 283 ? 12.934 18.408 -8.316 1.00 9.82 289 ARG A N 1
ATOM 1980 C CA . ARG A 1 283 ? 14.285 18.906 -8.101 1.00 14.33 289 ARG A CA 1
ATOM 1981 C C . ARG A 1 283 ? 14.254 20.423 -7.953 1.00 16.73 289 ARG A C 1
ATOM 1982 O O . ARG A 1 283 ? 13.602 21.119 -8.739 1.00 10.68 289 ARG A O 1
ATOM 1990 N N . GLN A 1 284 ? 14.960 20.939 -6.949 1.00 14.82 290 GLN A N 1
ATOM 1991 C CA . GLN A 1 284 ? 15.090 22.378 -6.770 1.00 17.97 290 GLN A CA 1
ATOM 1992 C C . GLN A 1 284 ? 16.541 22.838 -6.776 1.00 15.42 290 GLN A C 1
ATOM 1993 O O . GLN A 1 284 ? 16.798 24.035 -6.604 1.00 13.34 290 GLN A O 1
ATOM 1999 N N . SER A 1 285 ? 17.489 21.927 -6.980 1.00 16.63 291 SER A N 1
ATOM 2000 C CA . SER A 1 285 ? 18.910 22.255 -6.996 1.00 20.10 291 SER A CA 1
ATOM 2001 C C . SER A 1 285 ? 19.566 21.799 -8.303 1.00 26.39 291 SER A C 1
ATOM 2002 O O . SER A 1 285 ? 20.718 22.130 -8.573 1.00 28.96 291 SER A O 1
#

Radius of gyration: 23.44 Å; Cα contacts (8 Å, |Δi|>4): 492; chains: 1; bounding box: 62×34×61 Å

B-factor: mean 19.88, std 9.51, range [4.36, 56.96]

Secondary structure (DSSP, 8-state):
--EEEE--SHHHHHHHHHHHHHT--EEEE-SSSSS-HHHHHTT-EE-SSHHHHHHT-SEEEE--SSHHHHHHHHHHHGGG-TT-EEEE-S---HHHHHHHHHHHHHTT-EEEEEEE-S-GGGTTSTT-EEEEES-HHHHHHHHHHHGGGSEEEE--S-TTHHHHHHHHHHHHHHHHHHHHHHHHHHHHHTT--HHHHHHHHHHHHHHHHTTHHHHHHHHHHS----SS--HHHHHHHHHHHHHHHHHTT---TTTHHHHHHHHHHHHTT-TTS-GGGGSGGG---

InterPro domains:
  IPR006115 6-phosphogluconate dehydrogenase, NADP-binding [PF03446] (9-157)
  IPR013328 6-phosphogluconate dehydrogenase, domain 2 [G3DSA:1.10.1040.10] (163-291)
  IPR015815 3-hydroxyisobutyrate dehydrogenase-related [PIRSF000103] (8-290)
  IPR036291 NAD(P)-binding domain superfamily [SSF51735] (9-160)
  IPR048666 NADPH-dependent reductive aminase-like, C-terminal domain [PF21761] (164-290)
  IPR051265 HIBADH-related NP60 subfamily [PTHR43580] (10-204)

Sequence (285 aa):
RPVTVLGLGAMGRALAGALVAAGHPTTVWNRTPGRAAALTAAGATEAGTAAEAVAAGDLVVVCLLDDEVTRQVLALVAPVLAGRTLVNLTNGTPEQARRLAEWATSHGADHLDGGIMAVPAMIGQPGALILYSGPEDVFRAGRETLAAFGAAHWLGADPGAAALHDLALLAAMYGMFGGYLHAVAMIRAAGVPATGFTPLATDWLTAMLGALPALARGVDSGDHAADGSAVGMQAAAFGNLLAASREGGVSTSLLEPVRRLLDDAVRAGHGADGLSALVDLLRQS

Foldseek 3Di:
DAEEEEAQDLQSVLLLVLLLVVPHAYEYEYDDPDRCPVVVVSRHHYDDALLVRLLRHQEYEYAYAALVVVVVRVVVNLQRQANHEYEYQHADALVSQQVVQVVSVVSRYHYKYKYWPDGSVCFQPQPTEMEIEADPVSCVVCVVSVCSRHDYHYDYHRRSRNNVVNVVVVVVVVLLVLVLVLVQLLVVLVVHHSVVCVVVVVVVVVVVVVCVVVLVVCLVVVPQAAPVPFLQVVLVVVVVVVVSCVVSVHDCVSPVVVNVLSVVCVVVPRRRGYCSSSPCVPDDD

Solvent-accessible surface area: 14984 Å² total; per-residue (Å²): 90,62,0,0,0,0,1,1,36,63,39,0,81,24,0,0,26,13,0,21,94,61,61,39,85,7,16,0,35,29,206,73,113,63,117,0,75,80,15,55,91,70,61,9,82,73,7,63,68,4,31,100,0,0,60,47,1,54,1,0,0,0,14,30,157,45,14,116,48,0,69,122,10,0,59,126,0,12,114,41,0,64,65,50,9,1,0,4,3,5,94,25,59,25,93,50,5,61,107,0,14,98,51,0,100,79,60,48,6,71,8,1,7,2,1,21,51,23,90,49,89,81,13,36,86,120,64,2,56,0,7,0,0,0,64,102,89,17,21,162,68,1,98,140,7,1,46,16,0,10,46,20,93,76,53,16,66,56,34,0,8,0,4,92,76,4,72,57,90,49,67,69,62,144,49,90,96,14,38,70,102,9,28,22,36,48,31,191,57,78,67,76,96,45,117,60,44,51,77,126,10,67,101,153,60,92,61,78,104,59,51,96,71,32,57,54,158,6,56,129,78,49,97,33,72,41,115,69,54,19,0,25,100,42,21,83,54,24,38,114,59,5,48,40,0,133,152,37,72,22,78,19,79,105,21,37,73,74,85,145,35,7,70,83,0,66,215,59,62,47,23,87,37,6,58,6,4,20,68,95,65,121,169,184,144

Nearest PDB structures (foldseek):
  8ozw-assembly1_A  TM=9.337E-01  e=4.558E-36  Blastomyces dermatitidis
  7y8o-assembly1_B  TM=9.267E-01  e=7.026E-32  Streptomyces clavuligerus
  8bk1-assembly3_D  TM=9.112E-01  e=4.071E-32  Amycolatopsis azurea
  6smt-assembly3_E  TM=9.018E-01  e=1.213E-31  Mycolicibacterium smegmatis MC2 155
  7y8m-assembly1_B  TM=8.990E-01  e=2.841E-30  Streptomyces clavuligerus

Organism: NCBI:txid47857